Protein AF-A0A9P2W2N6-F1 (afdb_monomer_lite)

Sequence (220 aa):
MAGFINKLTGFFTISRQHNPHFEAASKSRRMGGFDPAKKHINKAIEECGDTIVARSRWLYDNESLYGSATEEWVSAAVSDGIKPYPRIEGFQEEKKKLLDLWWQWVDEADYDEDANFYGLQATIAREVFLTGECFVRLHYVDLYGRSGVPLQLQIYPTEMLDLAYNGPAEIEGNYIRMGIEFNASGKRVAYHFWEHHPYDDVPANMAFESQERVRVKGSA

Foldseek 3Di:
DPPPPVVPPPPDPPPPQDQPPDNCPGCDPVCVPPDDDPDDPLVVCLVCLVVQLVVLVVCCVPPPVSVVVLVVQLCVPANQHDDDDDPDPPCVPVSVVVVVLVVQCQCVQAPVSPHGVSVVSSVQSSLCSRRVGKDWAWAQADQPPGSNHRIHIYIDRPQQFAQNDWACDPPPQWTDHSQFIAHVVRDTFWGWGWPDRPPDDDPDDPPPPDTGTDIGTDDD

Organism: NCBI:txid1094560

Radius of gyration: 27.46 Å; chains: 1; bounding box: 69×57×92 Å

Structure (mmCIF, N/CA/C/O backbone):
data_AF-A0A9P2W2N6-F1
#
_entry.id   AF-A0A9P2W2N6-F1
#
loop_
_atom_site.group_PDB
_atom_site.id
_atom_site.type_symbol
_atom_site.label_atom_id
_atom_site.label_alt_id
_atom_site.label_comp_id
_atom_site.label_asym_id
_atom_site.label_entity_id
_atom_site.label_seq_id
_atom_site.pdbx_PDB_ins_code
_atom_site.Cartn_x
_atom_site.Cartn_y
_atom_site.Cartn_z
_atom_site.occupancy
_atom_site.B_iso_or_equiv
_atom_site.auth_seq_id
_atom_site.auth_comp_id
_atom_site.auth_asym_id
_atom_site.auth_atom_id
_atom_site.pdbx_PDB_model_num
ATOM 1 N N . MET A 1 1 ? 45.513 -33.143 -55.695 1.00 49.09 1 MET A N 1
ATOM 2 C CA . MET A 1 1 ? 44.580 -33.899 -54.823 1.00 49.09 1 MET A CA 1
ATOM 3 C C . MET A 1 1 ? 45.101 -33.976 -53.378 1.00 49.09 1 MET A C 1
ATOM 5 O O . MET A 1 1 ? 45.163 -35.049 -52.803 1.00 49.09 1 MET A O 1
ATOM 9 N N . ALA A 1 2 ? 45.481 -32.845 -52.767 1.00 49.91 2 ALA A N 1
ATOM 10 C CA . ALA A 1 2 ? 46.030 -32.811 -51.397 1.00 49.91 2 ALA A CA 1
ATOM 11 C C . ALA A 1 2 ? 45.582 -31.556 -50.614 1.00 49.91 2 ALA A C 1
ATOM 13 O O . ALA A 1 2 ? 46.305 -31.049 -49.769 1.00 49.91 2 ALA A O 1
ATOM 14 N N . GLY A 1 3 ? 44.400 -31.015 -50.936 1.00 48.25 3 GLY A N 1
ATOM 15 C CA . GLY A 1 3 ? 43.868 -29.789 -50.318 1.00 48.25 3 GLY A CA 1
ATOM 16 C C . GLY A 1 3 ? 42.516 -29.957 -49.621 1.00 48.25 3 GLY A C 1
ATOM 17 O O . GLY A 1 3 ? 42.018 -29.003 -49.035 1.00 48.25 3 GLY A O 1
ATOM 18 N N . PHE A 1 4 ? 41.909 -31.149 -49.678 1.00 50.00 4 PHE A N 1
ATOM 19 C CA . PHE A 1 4 ? 40.536 -31.367 -49.201 1.00 50.00 4 PHE A CA 1
ATOM 20 C C . PHE A 1 4 ? 40.449 -32.032 -47.815 1.00 50.00 4 PHE A C 1
ATOM 22 O O . PHE A 1 4 ? 39.392 -32.026 -47.198 1.00 50.00 4 PHE A O 1
ATOM 29 N N . ILE A 1 5 ? 41.561 -32.559 -47.286 1.00 50.88 5 ILE A N 1
ATOM 30 C CA . ILE A 1 5 ? 41.578 -33.300 -46.008 1.00 50.88 5 ILE A CA 1
ATOM 31 C C . ILE A 1 5 ? 41.795 -32.369 -44.794 1.00 50.88 5 ILE A C 1
ATOM 33 O O . ILE A 1 5 ? 41.357 -32.685 -43.692 1.00 50.88 5 ILE A O 1
ATOM 37 N N . ASN A 1 6 ? 42.341 -31.160 -44.982 1.00 42.88 6 ASN A N 1
ATOM 38 C CA . ASN A 1 6 ? 42.592 -30.215 -43.878 1.00 42.88 6 ASN A CA 1
ATOM 39 C C . ASN A 1 6 ? 41.362 -29.417 -43.399 1.00 42.88 6 ASN A C 1
ATOM 41 O O . ASN A 1 6 ? 41.482 -28.629 -42.467 1.00 42.88 6 ASN A O 1
ATOM 45 N N . LYS A 1 7 ? 40.178 -29.598 -44.005 1.00 48.19 7 LYS A N 1
ATOM 46 C CA . LYS A 1 7 ? 38.932 -28.937 -43.560 1.00 48.19 7 LYS A CA 1
ATOM 47 C C . LYS A 1 7 ? 38.070 -29.782 -42.612 1.00 48.19 7 LYS A C 1
ATOM 49 O O . LYS A 1 7 ? 37.095 -29.265 -42.080 1.00 48.19 7 LYS A O 1
ATOM 54 N N . LEU A 1 8 ? 38.430 -31.044 -42.361 1.00 48.53 8 LEU A N 1
ATOM 55 C CA . LEU A 1 8 ? 37.679 -31.953 -41.479 1.00 48.53 8 LEU A CA 1
ATOM 56 C C . LEU A 1 8 ? 38.317 -32.159 -40.094 1.00 48.53 8 LEU A C 1
ATOM 58 O O . LEU A 1 8 ? 37.697 -32.754 -39.220 1.00 48.53 8 LEU A O 1
ATOM 62 N N . THR A 1 9 ? 39.513 -31.624 -39.848 1.00 48.97 9 THR A N 1
ATOM 63 C CA . THR A 1 9 ? 40.245 -31.789 -38.577 1.00 48.97 9 THR A CA 1
ATOM 64 C C . THR A 1 9 ? 40.019 -30.656 -37.565 1.00 48.97 9 THR A C 1
ATOM 66 O O . THR A 1 9 ? 40.522 -30.728 -36.449 1.00 48.97 9 THR A O 1
ATOM 69 N N . GLY A 1 10 ? 39.224 -29.634 -37.908 1.00 46.19 10 GLY A N 1
ATOM 70 C CA . GLY A 1 10 ? 38.946 -28.475 -37.042 1.00 46.19 10 GLY A CA 1
ATOM 71 C C . GLY A 1 10 ? 37.726 -28.596 -36.116 1.00 46.19 10 GLY A C 1
ATOM 72 O O . GLY A 1 10 ? 37.459 -27.670 -35.357 1.00 46.19 10 GLY A O 1
ATOM 73 N N . PHE A 1 11 ? 36.972 -29.701 -36.161 1.00 53.25 11 PHE A N 1
ATOM 74 C CA . PHE A 1 11 ? 35.707 -29.833 -35.415 1.00 53.25 11 PHE A CA 1
ATOM 75 C C . PHE A 1 11 ? 35.858 -30.219 -33.932 1.00 53.25 11 PHE A C 1
ATOM 77 O O . PHE A 1 11 ? 34.876 -30.184 -33.196 1.00 53.25 11 PHE A O 1
ATOM 84 N N . PHE A 1 12 ? 37.072 -30.527 -33.464 1.00 52.69 12 PHE A N 1
ATOM 85 C CA . PHE A 1 12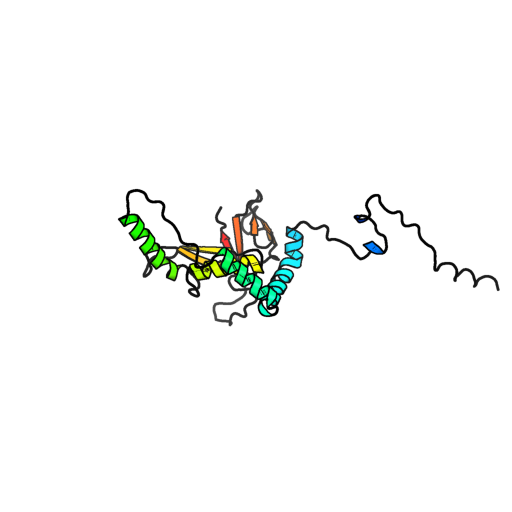 ? 37.337 -30.889 -32.064 1.00 52.69 12 PHE A CA 1
ATOM 86 C C . PHE A 1 12 ? 38.552 -30.165 -31.478 1.00 52.69 12 PHE A C 1
ATOM 88 O O . PHE A 1 12 ? 39.327 -30.736 -30.711 1.00 52.69 12 PHE A O 1
ATOM 95 N N . THR A 1 13 ? 38.726 -28.883 -31.798 1.00 50.44 13 THR A N 1
ATOM 96 C CA . THR A 1 13 ? 39.659 -28.049 -31.038 1.00 50.44 13 THR A CA 1
ATOM 97 C C . THR A 1 13 ? 39.068 -27.843 -29.642 1.00 50.44 13 THR A C 1
ATOM 99 O O . THR A 1 13 ? 38.218 -26.978 -29.436 1.00 50.44 13 THR A O 1
ATOM 102 N N . ILE A 1 14 ? 39.482 -28.663 -28.670 1.00 57.41 14 ILE A N 1
ATOM 103 C CA . ILE A 1 14 ? 39.232 -28.399 -27.249 1.00 57.41 14 ILE A CA 1
ATOM 104 C C . ILE A 1 14 ? 40.007 -27.123 -26.924 1.00 57.41 14 ILE A C 1
ATOM 106 O O . ILE A 1 14 ? 41.193 -27.162 -26.596 1.00 57.41 14 ILE A O 1
ATOM 110 N N . SER A 1 15 ? 39.360 -25.964 -27.058 1.00 58.66 15 SER A N 1
ATOM 111 C CA . SER A 1 15 ? 39.918 -24.734 -26.518 1.00 58.66 15 SER A CA 1
ATOM 112 C C . SER A 1 15 ? 40.017 -24.940 -25.011 1.00 58.66 15 SER A C 1
ATOM 114 O O . SER A 1 15 ? 38.993 -25.109 -24.343 1.00 58.66 15 SER A O 1
ATOM 116 N N . ARG A 1 16 ? 41.235 -24.950 -24.464 1.00 56.00 16 ARG A N 1
ATOM 117 C CA . ARG A 1 16 ? 41.442 -24.805 -23.021 1.00 56.00 16 ARG A CA 1
ATOM 118 C C . ARG A 1 16 ? 40.902 -23.427 -22.634 1.00 56.00 16 ARG A C 1
ATOM 120 O O . ARG A 1 16 ? 41.612 -22.432 -22.728 1.00 56.00 16 ARG A O 1
ATOM 127 N N . GLN A 1 17 ? 39.627 -23.355 -22.262 1.00 63.97 17 GLN A N 1
ATOM 128 C CA . GLN A 1 17 ? 39.084 -22.165 -21.625 1.00 63.97 17 GLN A CA 1
ATOM 129 C C . GLN A 1 17 ? 39.754 -22.066 -20.257 1.00 63.97 17 GLN A C 1
ATOM 131 O O . GLN A 1 17 ? 39.696 -22.997 -19.455 1.00 63.97 17 GLN A O 1
ATOM 136 N N . HIS A 1 18 ? 40.477 -20.972 -20.037 1.00 66.00 18 HIS A N 1
ATOM 137 C CA . HIS A 1 18 ? 41.104 -20.692 -18.757 1.00 66.00 18 HIS A CA 1
ATOM 138 C C . HIS A 1 18 ? 39.996 -20.550 -17.708 1.00 66.00 18 HIS A C 1
ATOM 140 O O . HIS A 1 18 ? 39.166 -19.644 -17.803 1.00 66.00 18 HIS A O 1
ATOM 146 N N . ASN A 1 19 ? 39.946 -21.478 -16.751 1.00 70.19 19 ASN A N 1
ATOM 147 C CA . ASN A 1 19 ? 38.995 -21.390 -15.653 1.00 70.19 19 ASN A CA 1
ATOM 148 C C . ASN A 1 19 ? 39.474 -20.302 -14.682 1.00 70.19 19 ASN A C 1
ATOM 150 O O . ASN A 1 19 ? 40.620 -20.369 -14.235 1.00 70.19 19 ASN A O 1
ATOM 154 N N . PRO A 1 20 ? 38.632 -19.308 -14.355 1.00 80.31 20 PRO A N 1
ATOM 155 C CA . PRO A 1 20 ? 38.958 -18.340 -13.318 1.00 80.31 20 PRO A CA 1
ATOM 156 C C . PRO A 1 20 ? 39.041 -19.026 -11.949 1.00 80.31 20 PRO A C 1
ATOM 158 O O . PRO A 1 20 ? 38.519 -20.123 -11.758 1.00 80.31 20 PRO A O 1
ATOM 161 N N . HIS A 1 21 ? 39.666 -18.354 -10.980 1.00 85.94 21 HIS A N 1
ATOM 162 C CA . HIS A 1 21 ? 39.836 -18.867 -9.614 1.00 85.94 21 HIS A CA 1
ATOM 163 C C . HIS A 1 21 ? 38.518 -19.237 -8.915 1.00 85.94 21 HIS A C 1
ATOM 165 O O . HIS A 1 21 ? 38.508 -20.125 -8.069 1.00 85.94 21 HIS A O 1
ATOM 171 N N . PHE A 1 22 ? 37.410 -18.593 -9.289 1.00 87.06 22 PHE A N 1
ATOM 172 C CA . PHE A 1 22 ? 36.071 -18.914 -8.804 1.00 87.06 22 PHE A CA 1
ATOM 173 C C . PHE A 1 22 ? 35.204 -19.429 -9.954 1.00 87.06 22 PHE A C 1
ATOM 175 O O . PHE A 1 22 ? 35.054 -18.743 -10.965 1.00 87.06 22 PHE A O 1
ATOM 182 N N . GLU A 1 23 ? 34.582 -20.601 -9.787 1.00 84.81 23 GLU A N 1
ATOM 183 C CA . GLU A 1 23 ? 33.728 -21.227 -10.811 1.00 84.81 23 GLU A CA 1
ATOM 184 C C . GLU A 1 23 ? 32.565 -20.319 -11.240 1.00 84.81 23 GLU A C 1
ATOM 186 O O . GLU A 1 23 ? 32.237 -20.261 -12.422 1.00 84.81 23 GLU A O 1
ATOM 191 N N . ALA A 1 24 ? 32.014 -19.534 -10.309 1.00 83.62 24 ALA A N 1
ATOM 192 C CA . ALA A 1 24 ? 30.938 -18.578 -10.576 1.00 83.62 24 ALA A CA 1
ATOM 193 C C . ALA A 1 24 ? 31.311 -17.495 -11.608 1.00 83.62 24 ALA A C 1
ATOM 195 O O . ALA A 1 24 ? 30.435 -16.942 -12.264 1.00 83.62 24 ALA A O 1
ATOM 196 N N . ALA A 1 25 ? 32.604 -17.196 -11.776 1.00 86.00 25 ALA A N 1
ATOM 197 C CA . ALA A 1 25 ? 33.092 -16.254 -12.783 1.00 86.00 25 ALA A CA 1
ATOM 198 C C . ALA A 1 25 ? 33.424 -16.930 -14.127 1.00 86.00 25 ALA A C 1
ATOM 200 O O . ALA A 1 25 ? 33.851 -16.257 -15.071 1.00 86.00 25 ALA A O 1
ATOM 201 N N . SER A 1 26 ? 33.294 -18.260 -14.217 1.00 84.56 26 SER A N 1
ATOM 202 C CA . SER A 1 26 ? 33.609 -19.016 -15.426 1.00 84.56 26 SER A CA 1
ATOM 203 C C . SER A 1 26 ? 32.701 -18.585 -16.569 1.00 84.56 26 SER A C 1
ATOM 205 O O . SER A 1 26 ? 31.497 -18.450 -16.406 1.00 84.56 26 SER A O 1
ATOM 207 N N . LYS A 1 27 ? 33.285 -18.419 -17.757 1.00 82.44 27 LYS A N 1
ATOM 208 C CA . LYS A 1 27 ? 32.553 -18.220 -19.018 1.00 82.44 27 LYS A CA 1
ATOM 209 C C . LYS A 1 27 ? 32.489 -19.507 -19.844 1.00 82.44 27 LYS A C 1
ATOM 211 O O . LYS A 1 27 ? 32.351 -19.470 -21.066 1.00 82.44 27 LYS A O 1
ATOM 216 N N . SER A 1 28 ? 32.682 -20.651 -19.187 1.00 83.94 28 SER A N 1
ATOM 217 C CA . SER A 1 28 ? 32.596 -21.951 -19.845 1.00 83.94 28 SER A CA 1
ATOM 218 C C . SER A 1 28 ? 31.173 -22.255 -20.300 1.00 83.94 28 SER A C 1
ATOM 220 O O . SER A 1 28 ? 30.220 -21.625 -19.849 1.00 83.94 28 SER A O 1
ATOM 222 N N . ARG A 1 29 ? 31.007 -23.264 -21.166 1.00 84.00 29 ARG A N 1
ATOM 223 C CA . ARG A 1 29 ? 29.690 -23.684 -21.684 1.00 84.00 29 ARG A CA 1
ATOM 224 C C . ARG A 1 29 ? 28.634 -23.854 -20.583 1.00 84.00 29 ARG A C 1
ATOM 226 O O . ARG A 1 29 ? 27.489 -23.483 -20.801 1.00 84.00 29 ARG A O 1
ATOM 233 N N . ARG A 1 30 ? 29.026 -24.371 -19.410 1.00 83.69 30 ARG A N 1
ATOM 234 C CA . ARG A 1 30 ? 28.143 -24.548 -18.242 1.00 83.69 30 ARG A CA 1
ATOM 235 C C . ARG A 1 30 ? 27.514 -23.228 -17.785 1.00 83.69 30 ARG A C 1
ATOM 237 O O . ARG A 1 30 ? 26.342 -23.211 -17.443 1.00 83.69 30 ARG A O 1
ATOM 244 N N . MET A 1 31 ? 28.290 -22.149 -17.811 1.00 85.44 31 MET A N 1
ATOM 245 C CA . MET A 1 31 ? 27.880 -20.814 -17.371 1.00 85.44 31 MET A CA 1
ATOM 246 C C . MET A 1 31 ? 27.449 -19.908 -18.533 1.00 85.44 31 MET A C 1
ATOM 248 O O . MET A 1 31 ? 27.052 -18.775 -18.307 1.00 85.44 31 MET A O 1
ATOM 252 N N . GLY A 1 32 ? 27.497 -20.385 -19.782 1.00 83.00 32 GLY A N 1
ATOM 253 C CA . GLY A 1 32 ? 27.226 -19.563 -20.967 1.00 83.00 32 GLY A CA 1
ATOM 254 C C . GLY A 1 32 ? 25.786 -19.048 -21.073 1.00 83.00 32 GLY A C 1
ATOM 255 O O . GLY A 1 32 ? 25.569 -18.011 -21.685 1.00 83.00 32 GLY A O 1
ATOM 256 N N . GLY A 1 33 ? 24.819 -19.754 -20.475 1.00 86.19 33 GLY A N 1
ATOM 257 C CA . GLY A 1 33 ? 23.422 -19.307 -20.372 1.00 86.19 33 GLY A CA 1
ATOM 258 C C . GLY A 1 33 ? 23.085 -18.609 -19.052 1.00 86.19 33 GLY A C 1
ATOM 259 O O . GLY A 1 33 ? 21.952 -18.181 -18.865 1.00 86.19 33 GLY A O 1
ATOM 260 N N . PHE A 1 34 ? 24.043 -18.517 -18.128 1.00 86.44 34 PHE A N 1
ATOM 261 C CA . PHE A 1 34 ? 23.854 -17.894 -16.826 1.00 86.44 34 PHE A CA 1
ATOM 262 C C . PHE A 1 34 ? 24.470 -16.494 -16.848 1.00 86.44 34 PHE A C 1
ATOM 264 O O . PHE A 1 34 ? 25.642 -16.310 -16.522 1.00 86.44 34 PHE A O 1
ATOM 271 N N . ASP A 1 35 ? 23.670 -15.511 -17.258 1.00 84.69 35 ASP A N 1
ATOM 272 C CA . ASP A 1 35 ? 24.035 -14.093 -17.224 1.00 84.69 35 ASP A CA 1
ATOM 273 C C . ASP A 1 35 ? 23.192 -13.372 -16.160 1.00 84.69 35 ASP A C 1
ATOM 275 O O . ASP A 1 35 ? 22.116 -12.848 -16.460 1.00 84.69 35 ASP A O 1
ATOM 279 N N . PRO A 1 36 ? 23.606 -13.416 -14.879 1.00 86.06 36 PRO A N 1
ATOM 280 C CA . PRO A 1 36 ? 22.853 -12.781 -13.811 1.00 86.06 36 PRO A CA 1
ATOM 281 C C . PRO A 1 36 ? 22.869 -11.261 -13.997 1.00 86.06 36 PRO A C 1
ATOM 283 O O . PRO A 1 36 ? 23.922 -10.650 -14.208 1.00 86.06 36 PRO A O 1
ATOM 286 N N . ALA A 1 37 ? 21.698 -10.634 -13.876 1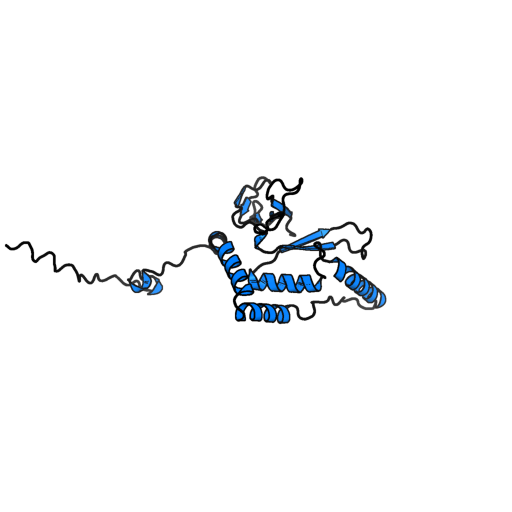.00 87.25 37 ALA A N 1
ATOM 287 C CA . ALA A 1 37 ? 21.561 -9.194 -14.036 1.00 87.25 37 ALA A CA 1
ATOM 288 C C . ALA A 1 37 ? 22.429 -8.433 -13.019 1.00 87.25 37 ALA A C 1
ATOM 290 O O . ALA A 1 37 ? 22.350 -8.648 -11.811 1.00 87.25 37 ALA A O 1
ATOM 291 N N . LYS A 1 38 ? 23.233 -7.484 -13.507 1.00 87.19 38 LYS A N 1
ATOM 292 C CA . LYS A 1 38 ? 24.065 -6.594 -12.679 1.00 87.19 38 LYS A CA 1
ATOM 293 C C . LYS A 1 38 ? 23.351 -5.267 -12.431 1.00 87.19 38 LYS A C 1
ATOM 295 O O . LYS A 1 38 ? 23.845 -4.211 -12.823 1.00 87.19 38 LYS A O 1
ATOM 300 N N . LYS A 1 39 ? 22.152 -5.325 -11.854 1.00 89.69 39 LYS A N 1
ATOM 301 C CA . LYS A 1 39 ? 21.287 -4.155 -11.644 1.00 89.69 39 LYS A CA 1
ATOM 302 C C . LYS A 1 39 ? 21.035 -3.943 -10.157 1.00 89.69 39 LYS A C 1
ATOM 304 O O . LYS A 1 39 ? 20.901 -4.898 -9.401 1.00 89.69 39 LYS A O 1
ATOM 309 N N . HIS A 1 40 ? 20.991 -2.679 -9.739 1.00 92.81 40 HIS A N 1
ATOM 310 C CA . HIS A 1 40 ? 20.516 -2.326 -8.401 1.00 92.81 40 HIS A CA 1
ATOM 311 C C . HIS A 1 40 ? 19.032 -2.692 -8.273 1.00 92.81 40 HIS A C 1
ATOM 313 O O . HIS A 1 40 ? 18.312 -2.620 -9.269 1.00 92.81 40 HIS A O 1
ATOM 319 N N . ILE A 1 41 ? 18.562 -3.007 -7.062 1.00 91.19 41 ILE A N 1
ATOM 320 C CA . ILE A 1 41 ? 17.183 -3.460 -6.819 1.00 91.19 41 ILE A CA 1
ATOM 321 C C . ILE A 1 41 ? 16.136 -2.519 -7.430 1.00 91.19 41 ILE A C 1
ATOM 323 O O . ILE A 1 41 ? 15.285 -2.976 -8.176 1.00 91.19 41 ILE A O 1
ATOM 327 N N . ASN A 1 42 ? 16.280 -1.202 -7.255 1.00 91.38 42 ASN A N 1
ATOM 328 C CA . ASN A 1 42 ? 15.373 -0.224 -7.872 1.00 91.38 42 ASN A CA 1
ATOM 329 C C . ASN A 1 42 ? 15.301 -0.346 -9.401 1.00 91.38 42 ASN A C 1
ATOM 331 O O . ASN A 1 42 ? 14.236 -0.163 -9.962 1.00 91.38 42 ASN A O 1
ATOM 335 N N . LYS A 1 43 ? 16.416 -0.645 -10.086 1.00 92.62 43 LYS A N 1
ATOM 336 C CA . LYS A 1 43 ? 16.390 -0.811 -11.546 1.00 92.62 43 LYS A CA 1
ATOM 337 C C . LYS A 1 43 ? 15.785 -2.154 -11.954 1.00 92.62 43 LYS A C 1
ATOM 339 O O . LYS A 1 43 ? 15.181 -2.240 -13.010 1.00 92.62 43 LYS A O 1
ATOM 344 N N . ALA A 1 44 ? 15.948 -3.189 -11.128 1.00 92.50 44 ALA A N 1
ATOM 345 C CA . ALA A 1 44 ? 15.258 -4.455 -11.342 1.00 92.50 44 ALA A CA 1
ATOM 346 C C . ALA A 1 44 ? 13.737 -4.278 -11.190 1.00 92.50 44 ALA A C 1
ATOM 348 O O . ALA A 1 44 ? 13.004 -4.671 -12.085 1.00 92.50 44 ALA A O 1
ATOM 349 N N . ILE A 1 45 ? 13.280 -3.610 -10.124 1.00 92.75 45 ILE A N 1
ATOM 350 C CA . ILE A 1 45 ? 11.857 -3.311 -9.892 1.00 92.75 45 ILE A CA 1
ATOM 351 C C . ILE A 1 45 ? 11.278 -2.472 -11.037 1.00 92.75 45 ILE A C 1
ATOM 353 O O . ILE A 1 45 ? 10.243 -2.833 -11.574 1.00 92.75 45 ILE A O 1
ATOM 357 N N . GLU A 1 46 ? 11.971 -1.419 -11.475 1.00 92.62 46 GLU A N 1
ATOM 358 C CA . GLU A 1 46 ? 11.540 -0.596 -12.617 1.00 92.62 46 GLU A CA 1
ATOM 359 C C . GLU A 1 46 ? 11.342 -1.415 -13.909 1.00 92.62 46 GLU A C 1
ATOM 361 O O . GLU A 1 46 ? 10.497 -1.087 -14.729 1.00 92.62 46 GLU A O 1
ATOM 366 N N . GLU A 1 47 ? 12.130 -2.473 -14.121 1.00 92.00 47 GLU A N 1
ATOM 367 C CA . GLU A 1 47 ? 12.088 -3.259 -15.360 1.00 92.00 47 GLU A CA 1
ATOM 368 C C . GLU A 1 47 ? 11.127 -4.446 -15.322 1.00 92.00 47 GLU A C 1
ATOM 370 O O . GLU A 1 47 ? 10.618 -4.843 -16.369 1.00 92.00 47 GLU A O 1
ATOM 375 N N . CYS A 1 48 ? 10.938 -5.074 -14.160 1.00 93.25 48 CYS A N 1
ATOM 376 C CA . CYS A 1 48 ? 10.141 -6.295 -14.053 1.00 93.25 48 CYS A CA 1
ATOM 377 C C . CYS A 1 48 ? 9.070 -6.275 -12.959 1.00 93.25 48 CYS A C 1
ATOM 379 O O . CYS A 1 48 ? 8.348 -7.266 -12.844 1.00 93.25 48 CYS A O 1
ATOM 381 N N . GLY A 1 49 ? 8.931 -5.182 -12.205 1.00 92.94 49 GLY A N 1
ATOM 382 C CA . GLY A 1 49 ? 7.965 -5.024 -11.114 1.00 92.94 49 GLY A CA 1
ATOM 383 C C . GLY A 1 49 ? 6.540 -5.331 -11.557 1.00 92.94 49 GLY A C 1
ATOM 384 O O . GLY A 1 49 ? 5.954 -6.286 -11.054 1.00 92.94 49 GLY A O 1
ATOM 385 N N . ASP A 1 50 ? 6.047 -4.642 -12.589 1.00 93.00 50 ASP A N 1
ATOM 386 C CA . ASP A 1 50 ? 4.693 -4.850 -13.129 1.00 93.00 50 ASP A CA 1
ATOM 387 C C . ASP A 1 50 ? 4.443 -6.308 -13.532 1.00 93.00 50 ASP A C 1
ATOM 389 O O . ASP A 1 50 ? 3.392 -6.885 -13.261 1.00 93.00 50 ASP A O 1
ATOM 393 N N . THR A 1 51 ? 5.442 -6.955 -14.143 1.00 95.56 51 THR A N 1
ATOM 394 C CA . THR A 1 51 ? 5.331 -8.363 -14.552 1.00 95.56 51 THR A CA 1
ATOM 395 C C . THR A 1 51 ? 5.304 -9.309 -13.351 1.00 95.56 51 THR A C 1
ATOM 397 O O . THR A 1 51 ? 4.606 -10.323 -13.390 1.00 95.56 51 THR A O 1
ATOM 400 N N . ILE A 1 52 ? 6.078 -9.025 -12.300 1.00 95.12 52 ILE A N 1
ATOM 401 C CA . ILE A 1 52 ? 6.078 -9.818 -11.064 1.00 95.12 52 ILE A CA 1
ATOM 402 C C . ILE A 1 52 ? 4.719 -9.693 -10.375 1.00 95.12 52 ILE A C 1
ATOM 404 O O . ILE A 1 52 ? 4.125 -10.715 -10.036 1.00 95.12 52 ILE A O 1
ATOM 408 N N . VAL A 1 53 ? 4.211 -8.467 -10.239 1.00 95.56 53 VAL A N 1
ATOM 409 C CA . VAL A 1 53 ? 2.913 -8.169 -9.626 1.00 95.56 53 VAL A CA 1
ATOM 410 C C . VAL A 1 53 ? 1.783 -8.857 -10.392 1.00 95.56 53 VAL A C 1
ATOM 412 O O . VAL A 1 53 ? 1.049 -9.650 -9.807 1.00 95.56 53 VAL A O 1
ATOM 415 N N . ALA A 1 54 ? 1.711 -8.687 -11.715 1.00 95.62 54 ALA A N 1
ATOM 416 C CA . ALA A 1 54 ? 0.685 -9.324 -12.542 1.00 95.62 54 ALA A CA 1
ATOM 417 C C . ALA A 1 54 ? 0.699 -10.861 -12.432 1.00 95.62 54 ALA A C 1
ATOM 419 O O . ALA A 1 54 ? -0.348 -11.503 -12.356 1.00 95.62 54 ALA A O 1
ATOM 420 N N . ARG A 1 55 ? 1.890 -11.474 -12.385 1.00 97.31 55 ARG A N 1
ATOM 421 C CA . ARG A 1 55 ? 2.023 -12.927 -12.188 1.00 97.31 55 ARG A CA 1
ATOM 422 C C . ARG A 1 55 ? 1.596 -13.364 -10.793 1.00 97.31 55 ARG A C 1
ATOM 424 O O . ARG A 1 55 ? 1.009 -14.432 -10.669 1.00 97.31 55 ARG A O 1
ATOM 431 N N . SER A 1 56 ? 1.885 -12.563 -9.772 1.00 97.12 56 SER A N 1
ATOM 432 C CA . SER A 1 56 ? 1.463 -12.827 -8.396 1.00 97.12 56 SER A CA 1
ATOM 433 C C . SER A 1 56 ? -0.063 -12.832 -8.266 1.00 97.12 56 SER A C 1
ATOM 435 O O . SER A 1 56 ? -0.637 -13.802 -7.772 1.00 97.12 56 SER A O 1
ATOM 437 N N . ARG A 1 57 ? -0.735 -11.816 -8.828 1.00 95.50 57 ARG A N 1
ATOM 438 C CA . ARG A 1 57 ? -2.205 -11.748 -8.908 1.00 95.50 57 ARG A CA 1
ATOM 439 C C . ARG A 1 57 ? -2.788 -12.959 -9.628 1.00 95.50 57 ARG A C 1
ATOM 441 O O . ARG A 1 57 ? -3.667 -13.632 -9.105 1.00 95.50 57 ARG A O 1
ATOM 448 N N . TRP A 1 58 ? -2.226 -13.298 -10.790 1.00 97.31 58 TRP A N 1
ATOM 449 C CA . TRP A 1 58 ? -2.671 -14.467 -11.544 1.00 97.31 58 TRP A CA 1
ATOM 450 C C . TRP A 1 58 ? -2.526 -15.765 -10.739 1.00 97.31 58 TRP A C 1
ATOM 452 O O . TRP A 1 58 ? -3.427 -16.600 -10.761 1.00 97.31 58 TRP A O 1
ATOM 462 N N . LEU A 1 59 ? -1.421 -15.945 -10.008 1.00 97.88 59 LEU A N 1
ATOM 463 C CA . LEU A 1 59 ? -1.230 -17.116 -9.148 1.00 97.88 59 LEU A CA 1
ATOM 464 C C . LEU A 1 59 ? -2.254 -17.165 -8.013 1.00 97.88 59 LEU A C 1
ATOM 466 O O . LEU A 1 59 ? -2.733 -18.246 -7.697 1.00 97.88 59 LEU A O 1
ATOM 470 N N . TYR A 1 60 ? -2.622 -16.027 -7.431 1.00 96.88 60 TYR A N 1
ATOM 471 C CA . TYR A 1 60 ? -3.666 -15.968 -6.407 1.00 96.88 60 TYR A CA 1
ATOM 472 C C . TYR A 1 60 ? -5.021 -16.459 -6.915 1.00 96.88 60 TYR A C 1
ATOM 474 O O . TYR A 1 60 ? -5.653 -17.277 -6.248 1.00 96.88 60 TYR A O 1
ATOM 482 N N . ASP A 1 61 ? -5.413 -16.056 -8.122 1.00 95.25 61 ASP A N 1
ATOM 483 C CA . ASP A 1 61 ? -6.706 -16.448 -8.689 1.00 95.25 61 ASP A CA 1
ATOM 484 C C . ASP A 1 61 ? -6.728 -17.892 -9.219 1.00 95.25 61 ASP A C 1
ATOM 486 O O . ASP A 1 61 ? -7.783 -18.528 -9.254 1.00 95.25 61 ASP A O 1
ATOM 490 N N . ASN A 1 62 ? -5.579 -18.417 -9.665 1.00 97.81 62 ASN A N 1
ATOM 491 C CA . ASN A 1 62 ? -5.520 -19.670 -10.427 1.00 97.81 62 ASN A CA 1
ATOM 492 C C . ASN A 1 62 ? -4.849 -20.836 -9.685 1.00 97.81 62 ASN A C 1
ATOM 494 O O . ASN A 1 62 ? -5.119 -21.990 -10.017 1.00 97.81 62 ASN A O 1
ATOM 498 N N . GLU A 1 63 ? -3.987 -20.574 -8.700 1.00 97.81 63 GLU A N 1
ATOM 499 C CA . GLU A 1 63 ? -3.238 -21.601 -7.971 1.00 97.81 63 GLU A CA 1
ATOM 500 C C . GLU A 1 63 ? -3.711 -21.695 -6.514 1.00 97.81 63 GLU A C 1
ATOM 502 O O . GLU A 1 63 ? -3.422 -20.842 -5.672 1.00 97.81 63 GLU A O 1
ATOM 507 N N . SER A 1 64 ? -4.393 -22.795 -6.179 1.00 97.19 64 SER A N 1
ATOM 508 C CA . SER A 1 64 ? -5.029 -22.968 -4.866 1.00 97.19 64 SER A CA 1
ATOM 509 C C . SER A 1 64 ? -4.048 -22.935 -3.695 1.00 97.19 64 SER A C 1
ATOM 511 O O . SER A 1 64 ? -4.410 -22.492 -2.605 1.00 97.19 64 SER A O 1
ATOM 513 N N . LEU A 1 65 ? -2.813 -23.413 -3.899 1.00 97.75 65 LEU A N 1
ATOM 514 C CA . LEU A 1 65 ? -1.783 -23.386 -2.859 1.00 97.75 65 LEU A CA 1
ATOM 515 C C . LEU A 1 65 ? -1.337 -21.958 -2.549 1.00 97.75 65 LEU A C 1
ATOM 517 O O . LEU A 1 65 ? -1.115 -21.631 -1.386 1.00 97.75 65 LEU A O 1
ATOM 521 N N . TYR A 1 66 ? -1.232 -21.112 -3.574 1.00 97.12 66 TYR A N 1
ATOM 522 C CA . TYR A 1 66 ? -0.839 -19.721 -3.402 1.00 97.12 66 TYR A CA 1
ATOM 523 C C . TYR A 1 66 ? -1.954 -18.929 -2.713 1.00 97.12 66 TYR A C 1
ATOM 525 O O . TYR A 1 66 ? -1.697 -18.306 -1.686 1.00 97.12 66 TYR A O 1
ATOM 533 N N . GLY A 1 67 ? -3.201 -19.068 -3.183 1.00 96.50 67 GLY A N 1
ATOM 534 C CA . GLY A 1 67 ? -4.366 -18.466 -2.528 1.00 96.50 67 GLY A CA 1
ATOM 535 C C . GLY A 1 67 ? -4.505 -18.886 -1.059 1.00 96.50 67 GLY A C 1
ATOM 536 O O . GLY A 1 67 ? -4.644 -18.038 -0.180 1.00 96.50 67 GLY A O 1
ATOM 537 N N . SER A 1 68 ? -4.365 -20.184 -0.763 1.00 97.38 68 SER A N 1
ATOM 538 C CA . SER A 1 68 ? -4.448 -20.699 0.614 1.00 97.38 68 SER A CA 1
ATOM 539 C C . SER A 1 68 ? -3.327 -20.165 1.512 1.00 97.38 68 SER A C 1
ATOM 541 O O . SER A 1 68 ? -3.584 -19.813 2.660 1.00 97.38 68 SER A O 1
ATOM 543 N N . ALA A 1 69 ? -2.097 -20.062 0.995 1.00 97.62 69 ALA A N 1
ATOM 544 C CA . ALA A 1 69 ? -0.976 -19.479 1.732 1.00 97.62 69 ALA A CA 1
ATOM 545 C C . ALA A 1 69 ? -1.196 -17.986 2.028 1.00 97.62 69 ALA A C 1
ATOM 547 O O . ALA A 1 69 ? -0.852 -17.515 3.111 1.00 97.62 69 ALA A O 1
ATOM 548 N N . THR A 1 70 ? -1.797 -17.244 1.092 1.00 96.94 70 THR A N 1
ATOM 549 C CA . THR A 1 70 ? -2.174 -15.843 1.312 1.00 96.94 70 THR A CA 1
ATOM 550 C C . THR A 1 70 ? -3.231 -15.712 2.409 1.00 96.94 70 THR A C 1
ATOM 552 O O . THR A 1 70 ? -3.068 -14.880 3.299 1.00 96.94 70 THR A O 1
ATOM 555 N N . GLU A 1 71 ? -4.281 -16.541 2.407 1.00 95.62 71 GLU A N 1
ATOM 556 C CA . GLU A 1 71 ? -5.297 -16.510 3.473 1.00 95.62 71 GLU A CA 1
ATOM 557 C C . GLU A 1 71 ? -4.724 -16.888 4.843 1.00 95.62 71 GLU A C 1
ATOM 559 O O . GLU A 1 71 ? -5.041 -16.248 5.847 1.00 95.62 71 GLU A O 1
ATOM 564 N N . GLU A 1 72 ? -3.850 -17.898 4.897 1.00 97.38 72 GLU A N 1
ATOM 565 C CA . GL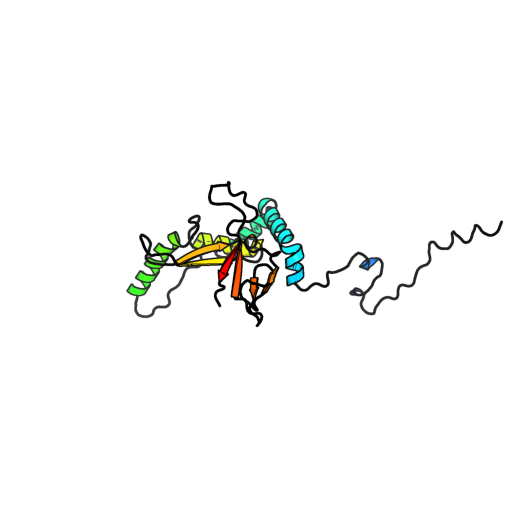U A 1 72 ? -3.164 -18.284 6.133 1.00 97.38 72 GLU A CA 1
ATOM 566 C C . GLU A 1 72 ? -2.318 -17.126 6.672 1.00 97.38 72 GLU A C 1
ATOM 568 O O . GLU A 1 72 ? -2.376 -16.815 7.863 1.00 97.38 72 GLU A O 1
ATOM 573 N N . TRP A 1 73 ? -1.588 -16.436 5.791 1.00 97.00 73 TRP A N 1
ATOM 574 C CA . TRP A 1 73 ? -0.837 -15.240 6.153 1.00 97.00 73 TRP A CA 1
ATOM 575 C C . TRP A 1 73 ? -1.737 -14.135 6.713 1.00 97.00 73 TRP A C 1
ATOM 577 O O . TRP A 1 73 ? -1.443 -13.600 7.781 1.00 97.00 73 TRP A O 1
ATOM 587 N N . VAL A 1 74 ? -2.842 -13.806 6.037 1.00 97.25 74 VAL A N 1
ATOM 588 C CA . VAL A 1 74 ? -3.783 -12.769 6.493 1.00 97.25 74 VAL A CA 1
ATOM 589 C C . VAL A 1 74 ? -4.367 -13.138 7.858 1.00 97.25 74 VAL A C 1
ATOM 591 O O . VAL A 1 74 ? -4.377 -12.309 8.773 1.00 97.25 74 VAL A O 1
ATOM 594 N N . SER A 1 75 ? -4.776 -14.398 8.035 1.00 96.75 75 SER A N 1
ATOM 595 C CA . SER A 1 75 ? -5.282 -14.902 9.312 1.00 96.75 75 SER A CA 1
ATOM 596 C C . SER A 1 75 ? -4.231 -14.830 10.420 1.00 96.75 75 SER A C 1
ATOM 598 O O . SER A 1 75 ? -4.578 -14.513 11.555 1.00 96.75 75 SER A O 1
ATOM 600 N N . ALA A 1 76 ? -2.963 -15.118 10.124 1.00 96.44 76 ALA A N 1
ATOM 601 C CA . ALA A 1 76 ? -1.881 -15.055 11.103 1.00 96.44 76 ALA A CA 1
ATOM 602 C C . ALA A 1 76 ? -1.476 -13.610 11.445 1.00 96.44 76 ALA A C 1
ATOM 604 O O . ALA A 1 76 ? -1.136 -13.323 12.592 1.00 96.44 76 ALA A O 1
ATOM 605 N N . ALA A 1 77 ? -1.506 -12.704 10.464 1.00 95.62 77 ALA A N 1
ATOM 606 C CA . ALA A 1 77 ? -1.086 -11.315 10.622 1.00 95.62 77 ALA A CA 1
ATOM 607 C C . ALA A 1 77 ? -2.146 -10.443 11.313 1.00 95.62 77 ALA A C 1
ATOM 609 O O . ALA A 1 77 ? -1.801 -9.611 12.152 1.00 95.62 77 ALA A O 1
ATOM 610 N N . VAL A 1 78 ? -3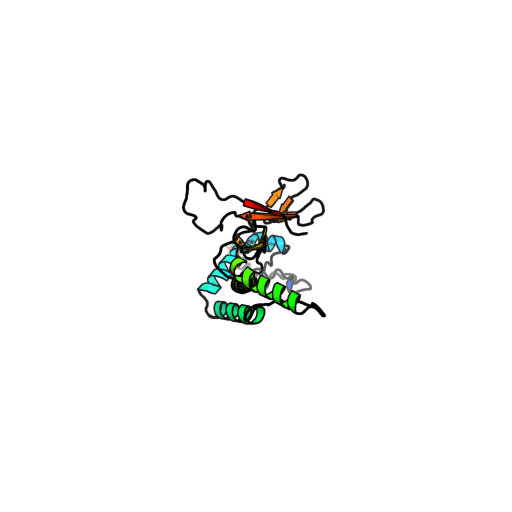.424 -10.618 10.957 1.00 95.00 78 VAL A N 1
ATOM 611 C CA . VAL A 1 78 ? -4.527 -9.742 11.397 1.00 95.00 78 VAL A CA 1
ATOM 612 C C . VAL A 1 78 ? -5.529 -10.467 12.294 1.00 95.00 78 VAL A C 1
ATOM 614 O O . VAL A 1 78 ? -6.066 -9.852 13.216 1.00 95.00 78 VAL A O 1
ATOM 617 N N . SER A 1 79 ? -5.758 -11.767 12.080 1.00 93.00 79 SER A N 1
ATOM 618 C CA . SER A 1 79 ? -6.754 -12.562 12.815 1.00 93.00 79 SER A CA 1
ATOM 619 C C . SER A 1 79 ? -8.150 -11.911 12.776 1.00 93.00 79 SER A C 1
ATOM 621 O O . SER A 1 79 ? -8.705 -11.709 11.700 1.00 93.00 79 SER A O 1
ATOM 623 N N . ASP A 1 80 ? -8.725 -11.559 13.927 1.00 88.50 80 ASP A N 1
ATOM 624 C CA . ASP A 1 80 ? -10.036 -10.925 14.097 1.00 88.50 80 ASP A CA 1
ATOM 625 C C . ASP A 1 80 ? -9.956 -9.388 14.128 1.00 88.50 80 ASP A C 1
ATOM 627 O O . ASP A 1 80 ? -10.923 -8.713 14.499 1.00 88.50 80 ASP A O 1
ATOM 631 N N . GLY A 1 81 ? -8.790 -8.841 13.778 1.00 92.25 81 GLY A N 1
ATOM 632 C CA . GLY A 1 81 ? -8.513 -7.418 13.735 1.00 92.25 81 GLY A CA 1
ATOM 633 C C . GLY A 1 81 ? -7.628 -6.935 14.881 1.00 92.25 81 GLY A C 1
ATOM 634 O O . GLY A 1 81 ? -7.833 -7.240 16.059 1.00 92.25 81 GLY A O 1
ATOM 635 N N . ILE A 1 82 ? -6.666 -6.084 14.537 1.00 93.25 82 ILE A N 1
ATOM 636 C CA . ILE A 1 82 ? -5.804 -5.386 15.486 1.00 93.25 82 ILE A CA 1
ATOM 637 C C . ILE A 1 82 ? -6.610 -4.245 16.111 1.00 93.25 82 ILE A C 1
ATOM 639 O O . ILE A 1 82 ? -6.965 -3.268 15.445 1.00 93.25 82 ILE A O 1
ATOM 643 N N . LYS A 1 83 ? -6.900 -4.382 17.407 1.00 90.94 83 LYS A N 1
ATOM 644 C CA . LYS A 1 83 ? -7.736 -3.461 18.188 1.00 90.94 83 LYS A CA 1
ATOM 645 C C . LYS A 1 83 ? -6.874 -2.582 19.096 1.00 90.94 83 LYS A C 1
ATOM 647 O O . LYS A 1 83 ? -5.909 -3.077 19.688 1.00 90.94 83 LYS A O 1
ATOM 652 N N . PRO A 1 84 ? -7.207 -1.294 19.267 1.00 90.44 84 PRO A N 1
ATOM 653 C CA . PRO A 1 84 ? -6.474 -0.433 20.174 1.00 90.44 84 PRO A CA 1
ATOM 654 C C . PRO A 1 84 ? -6.743 -0.840 21.622 1.00 90.44 84 PRO A C 1
ATOM 656 O O . PRO A 1 84 ? -7.867 -1.154 22.013 1.00 90.44 84 PRO A O 1
ATOM 659 N N . TYR A 1 85 ? -5.705 -0.754 22.448 1.00 88.81 85 TYR A N 1
ATOM 660 C CA . TYR A 1 85 ? -5.831 -0.847 23.897 1.00 88.81 85 TYR A CA 1
ATOM 661 C C . TYR A 1 85 ? -5.390 0.479 24.530 1.00 88.81 85 TYR A C 1
ATOM 663 O O . TYR A 1 85 ? -4.189 0.683 24.748 1.00 88.81 85 TYR A O 1
ATOM 671 N N . PRO A 1 86 ? -6.328 1.405 24.816 1.00 88.31 86 PRO A N 1
ATOM 672 C CA . PRO A 1 86 ? -5.988 2.694 25.403 1.00 88.31 86 PRO A CA 1
ATOM 673 C C . PRO A 1 86 ? -5.320 2.536 26.770 1.00 88.31 86 PRO A C 1
ATOM 675 O O . PRO A 1 86 ? -5.877 1.924 27.689 1.00 88.31 86 PRO A O 1
ATOM 678 N N . ARG A 1 87 ? -4.128 3.120 26.913 1.00 88.44 87 ARG A N 1
ATOM 679 C CA . ARG A 1 87 ? -3.367 3.163 28.168 1.00 88.44 87 ARG A CA 1
ATOM 680 C C . ARG A 1 87 ? -3.702 4.445 28.930 1.00 88.44 87 ARG A C 1
ATOM 682 O O . ARG A 1 87 ? -2.948 5.409 28.879 1.00 88.44 87 ARG A O 1
ATOM 689 N N . ILE A 1 88 ? -4.855 4.455 29.595 1.00 86.94 88 ILE A N 1
ATOM 690 C CA . ILE A 1 88 ? -5.310 5.572 30.432 1.00 86.94 88 ILE A CA 1
ATOM 691 C C . ILE A 1 88 ? -5.469 5.058 31.869 1.00 86.94 88 ILE A C 1
ATOM 693 O O . ILE A 1 88 ? -6.246 4.134 32.116 1.00 86.94 88 ILE A O 1
ATOM 697 N N . GLU A 1 89 ? -4.713 5.624 32.810 1.00 86.19 89 GLU A N 1
ATOM 698 C CA . GLU A 1 89 ? -4.765 5.261 34.233 1.00 86.19 89 GLU A CA 1
ATOM 699 C C . GLU A 1 89 ? -5.774 6.137 34.984 1.00 86.19 89 GLU A C 1
ATOM 701 O O . GLU A 1 89 ? -5.864 7.331 34.730 1.00 86.19 89 GLU A O 1
ATOM 706 N N . GLY A 1 90 ? -6.545 5.560 35.912 1.00 80.88 90 GLY A N 1
ATOM 707 C CA . GLY A 1 90 ? -7.455 6.311 36.796 1.00 80.88 90 GLY A CA 1
ATOM 708 C C . GLY A 1 90 ? -8.750 6.851 36.164 1.00 80.88 90 GLY A C 1
ATOM 709 O O . GLY A 1 90 ? -9.652 7.235 36.901 1.00 80.88 90 GLY A O 1
ATOM 710 N N . PHE A 1 91 ? -8.886 6.813 34.835 1.00 81.88 91 PHE A N 1
ATOM 711 C CA . PHE A 1 91 ? -9.982 7.436 34.075 1.00 81.88 91 PHE A CA 1
ATOM 712 C C . PHE A 1 91 ? -10.750 6.401 33.229 1.00 81.88 91 PHE A C 1
ATOM 714 O O . PHE A 1 91 ? -10.505 6.223 32.032 1.00 81.88 91 PHE A O 1
ATOM 721 N N . GLN A 1 92 ? -11.649 5.643 33.872 1.00 85.94 92 GLN A N 1
ATOM 722 C CA . GLN A 1 92 ? -12.403 4.565 33.207 1.00 85.94 92 GLN A CA 1
ATOM 723 C C . GLN A 1 92 ? -13.480 5.088 32.245 1.00 85.94 92 GLN A C 1
ATOM 725 O O . GLN A 1 92 ? -13.716 4.476 31.203 1.00 85.94 92 GLN A O 1
ATOM 730 N N . GLU A 1 93 ? -14.103 6.225 32.556 1.00 89.88 93 GLU A N 1
ATOM 731 C CA . GLU A 1 93 ? -15.151 6.820 31.716 1.00 89.88 93 GLU A CA 1
ATOM 732 C C . GLU A 1 93 ? -14.578 7.371 30.406 1.00 89.88 93 GLU A C 1
ATOM 734 O O . GLU A 1 93 ? -15.146 7.181 29.335 1.00 89.88 93 GLU A O 1
ATOM 739 N N . GLU A 1 94 ? -13.413 8.007 30.461 1.00 89.12 94 GLU A N 1
ATOM 740 C CA . GLU A 1 94 ? -12.682 8.509 29.301 1.00 89.12 94 GLU A CA 1
ATOM 741 C C . GLU A 1 94 ? -12.222 7.361 28.404 1.00 89.12 94 GLU A C 1
ATOM 743 O O . GLU A 1 94 ? -12.365 7.432 27.183 1.00 89.12 94 GLU A O 1
ATOM 748 N N . LYS A 1 95 ? -11.736 6.267 29.007 1.00 91.12 95 LYS A N 1
ATOM 749 C CA . LYS A 1 95 ? -11.395 5.045 28.274 1.00 91.12 95 LYS A CA 1
ATOM 750 C C . LYS A 1 95 ? -12.611 4.481 27.544 1.00 91.12 95 LYS A C 1
ATOM 752 O O . LYS A 1 95 ? -12.493 4.113 26.378 1.00 91.12 95 LYS A O 1
ATOM 757 N N . LYS A 1 96 ? -13.767 4.429 28.210 1.00 91.31 96 LYS A N 1
ATOM 758 C CA . LYS A 1 96 ? -15.015 3.968 27.600 1.00 91.31 96 LYS A CA 1
ATOM 759 C C . LYS A 1 96 ? -15.425 4.864 26.432 1.00 91.31 96 LYS A C 1
ATOM 761 O O . LYS A 1 96 ? -15.621 4.349 25.342 1.00 91.31 96 LYS A O 1
ATOM 766 N N . LYS A 1 97 ? -15.445 6.188 26.618 1.00 91.06 97 LYS A N 1
ATOM 767 C CA . LYS A 1 97 ? -15.775 7.153 25.552 1.00 91.06 97 LYS A CA 1
ATOM 768 C C . LYS A 1 97 ? -14.867 7.016 24.331 1.00 91.06 97 LYS A C 1
ATOM 770 O O . LYS A 1 97 ? -15.350 7.084 23.209 1.00 91.06 97 LYS A O 1
ATOM 775 N N . LEU A 1 98 ? -13.565 6.820 24.543 1.00 91.50 98 LEU A N 1
ATOM 776 C CA . LEU A 1 98 ? -12.613 6.630 23.449 1.00 91.50 98 LEU A CA 1
ATOM 777 C C . LEU A 1 98 ? -12.868 5.323 22.689 1.00 91.50 98 LEU A C 1
ATOM 779 O O . LEU A 1 98 ? -12.780 5.304 21.466 1.00 91.50 98 LEU A O 1
ATOM 783 N N . LEU A 1 99 ? -13.179 4.238 23.401 1.00 92.88 99 LEU A N 1
ATOM 784 C CA . LEU A 1 99 ? -13.532 2.967 22.771 1.00 92.88 99 LEU A CA 1
ATOM 785 C C . LEU A 1 99 ? -14.870 3.061 22.032 1.00 92.88 99 LEU A C 1
ATOM 787 O O . LEU A 1 99 ? -14.964 2.568 20.917 1.00 92.88 99 LEU A O 1
ATOM 791 N N . ASP A 1 100 ? -15.872 3.724 22.605 1.00 92.31 100 ASP A N 1
ATOM 792 C CA . ASP A 1 100 ? -17.161 3.955 21.949 1.00 92.31 100 ASP A CA 1
ATOM 793 C C . ASP A 1 100 ? -16.973 4.762 20.651 1.00 92.31 100 ASP A C 1
ATOM 795 O O . ASP A 1 100 ? -17.521 4.394 19.614 1.00 92.31 100 ASP A O 1
ATOM 799 N N . LEU A 1 101 ? -16.134 5.807 20.682 1.00 92.62 101 LEU A N 1
ATOM 800 C CA . LEU A 1 101 ? -15.764 6.589 19.498 1.00 92.62 101 LEU A CA 1
ATOM 801 C C . LEU A 1 101 ? -15.023 5.740 18.457 1.00 92.62 101 LEU A C 1
ATOM 803 O O . LEU A 1 101 ? -15.301 5.844 17.267 1.00 92.62 101 LEU A O 1
ATOM 807 N N . TRP A 1 102 ? -14.103 4.879 18.899 1.00 93.31 102 TRP A N 1
ATOM 808 C CA . TRP A 1 102 ? -13.403 3.948 18.017 1.00 93.31 102 TRP A CA 1
ATOM 809 C C . TRP A 1 102 ? -14.375 3.013 17.300 1.00 93.31 102 TRP A C 1
ATOM 811 O O . TRP A 1 102 ? -14.286 2.863 16.088 1.00 93.31 102 TRP A O 1
ATOM 821 N N . TRP A 1 103 ? -15.316 2.405 18.026 1.00 92.56 103 TRP A N 1
ATOM 822 C CA . TRP A 1 103 ? -16.291 1.491 17.431 1.00 92.56 103 TRP A CA 1
ATOM 823 C C . TRP A 1 103 ? -17.201 2.178 16.417 1.00 92.56 103 TRP A C 1
ATOM 825 O O . TRP A 1 103 ? -17.517 1.567 15.407 1.00 92.56 103 TRP A O 1
ATOM 835 N N . GLN A 1 104 ? -17.577 3.437 16.653 1.00 91.88 104 GLN A N 1
ATOM 836 C CA . GLN A 1 104 ? -18.334 4.222 15.673 1.00 91.88 104 GLN A CA 1
ATOM 837 C C . GLN A 1 104 ? -17.498 4.524 14.426 1.00 91.88 104 GLN A C 1
ATOM 839 O O . GLN A 1 104 ? -17.986 4.396 13.310 1.00 91.88 104 GLN A O 1
ATOM 844 N N . TRP A 1 105 ? -16.228 4.887 14.611 1.00 93.81 105 TRP A N 1
ATOM 845 C CA . TRP A 1 105 ? -15.334 5.194 13.500 1.00 93.81 105 TRP A CA 1
ATOM 846 C C . TRP A 1 105 ? -14.966 3.966 12.661 1.00 93.81 105 TRP A C 1
ATOM 848 O O . TRP A 1 105 ? -14.748 4.102 11.465 1.00 93.81 105 TRP A O 1
ATOM 858 N N . VAL A 1 106 ? -14.908 2.766 13.248 1.00 95.06 106 VAL A N 1
ATOM 859 C CA . VAL A 1 106 ? -14.547 1.527 12.532 1.00 95.06 106 VAL A CA 1
ATOM 860 C C . VAL A 1 106 ? -15.383 1.318 11.268 1.00 95.06 106 VAL A C 1
ATOM 862 O O . VAL A 1 106 ? -14.820 0.907 10.253 1.00 95.06 106 VAL A O 1
ATOM 865 N N . ASP A 1 107 ? -16.683 1.607 11.319 1.00 92.12 107 ASP A N 1
ATOM 866 C CA . ASP A 1 107 ? -17.593 1.446 10.178 1.00 92.12 107 ASP A CA 1
ATOM 867 C C . ASP A 1 107 ? -17.489 2.603 9.166 1.00 92.12 107 ASP A C 1
ATOM 869 O O . ASP A 1 107 ? -17.907 2.463 8.025 1.00 92.12 107 ASP A O 1
ATOM 873 N N . GLU A 1 108 ? -16.900 3.733 9.560 1.00 92.50 108 GLU A N 1
ATOM 874 C CA . GLU A 1 108 ? -16.706 4.929 8.726 1.00 92.50 108 GLU A CA 1
ATOM 875 C C . GLU A 1 108 ? -15.265 5.068 8.207 1.00 92.50 108 GLU A C 1
ATOM 877 O O . GLU A 1 108 ? -14.945 6.018 7.490 1.00 92.50 108 GLU A O 1
ATOM 882 N N . ALA A 1 109 ? -14.371 4.166 8.619 1.00 94.44 109 ALA A N 1
ATOM 883 C CA . ALA A 1 109 ? -12.933 4.299 8.420 1.00 94.44 109 ALA A CA 1
ATOM 884 C C . ALA A 1 109 ? -12.525 4.235 6.947 1.00 94.44 109 ALA A C 1
ATOM 886 O O . ALA A 1 109 ? -11.519 4.843 6.581 1.00 94.44 109 ALA A O 1
ATOM 887 N N . ASP A 1 110 ? -13.272 3.501 6.128 1.00 95.31 110 ASP A N 1
ATOM 888 C CA . ASP A 1 110 ? -13.003 3.346 4.705 1.00 95.31 110 ASP A CA 1
ATOM 889 C C . ASP A 1 110 ? -13.527 4.538 3.907 1.00 95.31 110 ASP A C 1
ATOM 891 O O . ASP A 1 110 ? -14.680 4.946 4.047 1.00 95.31 110 ASP A O 1
ATOM 895 N N . TYR A 1 111 ? -12.653 5.113 3.086 1.00 93.62 111 TYR A N 1
ATOM 896 C CA . TYR A 1 111 ? -13.009 6.196 2.178 1.00 93.62 111 TYR A CA 1
ATOM 897 C C . TYR A 1 111 ? -13.879 5.710 1.015 1.00 93.62 111 TYR A C 1
ATOM 899 O O . TYR A 1 111 ? -14.766 6.447 0.591 1.00 93.62 111 TYR A O 1
ATOM 907 N N . ASP A 1 112 ? -13.632 4.491 0.527 1.00 91.69 112 ASP A N 1
ATOM 908 C CA . ASP A 1 112 ? -14.356 3.918 -0.611 1.00 91.69 112 ASP A CA 1
ATOM 909 C C . ASP A 1 112 ? -15.684 3.256 -0.172 1.00 91.69 112 ASP A C 1
ATOM 911 O O . ASP A 1 112 ? -16.520 2.927 -1.008 1.00 91.69 112 ASP A O 1
ATOM 915 N N . GLU A 1 113 ? -15.918 3.152 1.145 1.00 91.69 113 GLU A N 1
ATOM 916 C CA . GLU A 1 113 ? -17.125 2.595 1.782 1.00 91.69 113 GLU A CA 1
ATOM 917 C C . GLU A 1 113 ? -17.419 1.121 1.407 1.00 91.69 113 GLU A C 1
ATOM 919 O O . GLU A 1 113 ? -18.558 0.658 1.504 1.00 91.69 113 GLU A O 1
ATOM 924 N N . ASP A 1 114 ? -16.381 0.357 1.050 1.00 92.38 114 ASP A N 1
ATOM 925 C CA . ASP A 1 114 ? -16.459 -1.062 0.679 1.00 92.38 114 ASP A CA 1
ATOM 926 C C . ASP A 1 114 ? -16.252 -2.000 1.881 1.00 92.38 114 ASP A C 1
ATOM 928 O O . ASP A 1 114 ? -16.757 -3.130 1.914 1.00 92.38 114 ASP A O 1
ATOM 932 N N . ALA A 1 115 ? -15.503 -1.551 2.890 1.00 94.00 115 ALA A N 1
ATOM 933 C CA . ALA A 1 115 ? -15.165 -2.333 4.071 1.00 94.00 115 ALA A CA 1
ATOM 934 C C . ALA A 1 115 ? -15.183 -1.503 5.364 1.00 94.00 115 ALA A C 1
ATOM 936 O O . ALA A 1 115 ? -15.146 -0.281 5.368 1.00 94.00 115 ALA A O 1
ATOM 937 N N . ASN A 1 116 ? -15.185 -2.184 6.512 1.00 95.25 116 ASN A N 1
ATOM 938 C CA . ASN A 1 116 ? -14.861 -1.540 7.788 1.00 95.25 116 ASN A CA 1
ATOM 939 C C . ASN A 1 116 ? -13.341 -1.541 8.027 1.00 95.25 116 ASN A C 1
ATOM 941 O O . ASN A 1 116 ? -12.575 -2.198 7.316 1.00 95.25 116 ASN A O 1
ATOM 945 N N . PHE A 1 117 ? -12.892 -0.881 9.096 1.00 96.19 117 PHE A N 1
ATOM 946 C CA . PHE A 1 117 ? -11.472 -0.799 9.450 1.00 96.19 117 PHE A CA 1
ATOM 947 C C . PHE A 1 117 ? -10.755 -2.162 9.533 1.00 96.19 117 PHE A C 1
ATOM 949 O O . PHE A 1 117 ? -9.582 -2.266 9.179 1.00 96.19 117 PHE A O 1
ATOM 956 N N . TYR A 1 118 ? -11.428 -3.225 9.979 1.00 96.56 118 TYR A N 1
ATOM 957 C CA . TYR A 1 118 ? -10.814 -4.556 10.061 1.00 96.56 118 TYR A CA 1
ATOM 958 C C . TYR A 1 118 ? -10.729 -5.241 8.690 1.00 96.56 118 TYR A C 1
ATOM 960 O O . TYR A 1 118 ? -9.758 -5.949 8.420 1.00 96.56 118 TYR A O 1
ATOM 968 N N . GLY A 1 119 ? -11.683 -4.978 7.794 1.00 95.81 119 GLY A N 1
ATOM 969 C CA . GLY A 1 119 ? -11.586 -5.363 6.386 1.00 95.81 119 GLY A CA 1
ATOM 970 C C . GLY A 1 119 ? -10.432 -4.651 5.672 1.00 95.81 119 GLY A C 1
ATOM 971 O O . GLY A 1 119 ? -9.690 -5.288 4.922 1.00 95.81 119 GLY A O 1
ATOM 972 N N . LEU A 1 120 ? -10.189 -3.374 5.991 1.00 96.88 120 LEU A N 1
ATOM 973 C CA . LEU A 1 120 ? -9.012 -2.645 5.509 1.00 96.88 120 LEU A CA 1
ATOM 974 C C . LEU A 1 120 ? -7.705 -3.299 5.978 1.00 96.88 120 LEU A C 1
ATOM 976 O O . LEU A 1 120 ? -6.787 -3.478 5.182 1.00 96.88 120 LEU A O 1
ATOM 980 N N . GLN A 1 121 ? -7.616 -3.722 7.243 1.00 97.19 121 GLN A N 1
ATOM 981 C CA . GLN A 1 121 ? -6.435 -4.438 7.747 1.00 97.19 121 GLN A CA 1
ATOM 982 C C . GLN A 1 121 ? -6.182 -5.744 6.989 1.00 97.19 121 GLN A C 1
ATOM 984 O O . GLN A 1 121 ? -5.044 -6.018 6.605 1.00 97.19 121 GLN A O 1
ATOM 989 N N . ALA A 1 122 ? -7.231 -6.537 6.762 1.00 96.75 122 ALA A N 1
ATOM 990 C CA . ALA A 1 122 ? -7.128 -7.779 6.003 1.00 96.75 122 ALA A CA 1
ATOM 991 C C . ALA A 1 122 ? -6.677 -7.519 4.556 1.00 96.75 122 ALA A C 1
ATOM 993 O O . ALA A 1 122 ? -5.813 -8.229 4.042 1.00 96.75 122 ALA A O 1
ATOM 994 N N . THR A 1 123 ? -7.205 -6.464 3.931 1.00 96.38 123 THR A N 1
ATOM 995 C CA . THR A 1 123 ? -6.826 -6.032 2.579 1.00 96.38 123 THR A CA 1
ATOM 996 C C . THR A 1 123 ? -5.357 -5.622 2.524 1.00 96.38 123 THR A C 1
ATOM 998 O O . THR A 1 123 ? -4.611 -6.154 1.709 1.00 96.38 123 THR A O 1
ATOM 1001 N N . ILE A 1 124 ? -4.891 -4.780 3.450 1.00 97.12 124 ILE A N 1
ATOM 1002 C CA . ILE A 1 124 ? -3.478 -4.377 3.530 1.00 97.12 124 ILE A CA 1
ATOM 1003 C C . ILE A 1 124 ? -2.569 -5.598 3.724 1.00 97.12 124 ILE A C 1
ATOM 1005 O O . ILE A 1 124 ? -1.550 -5.725 3.048 1.00 97.12 124 ILE A O 1
ATOM 1009 N N . ALA A 1 125 ? -2.918 -6.514 4.632 1.00 97.31 125 ALA A N 1
ATOM 1010 C CA . ALA A 1 125 ? -2.114 -7.710 4.884 1.00 97.31 125 ALA A CA 1
ATOM 1011 C C . ALA A 1 125 ? -2.010 -8.614 3.646 1.00 97.31 125 ALA A C 1
ATOM 1013 O O . ALA A 1 125 ? -0.944 -9.181 3.388 1.00 97.31 125 ALA A O 1
ATOM 1014 N N . ARG A 1 126 ? -3.099 -8.717 2.878 1.00 96.88 126 ARG A N 1
ATOM 1015 C CA . ARG A 1 126 ? -3.159 -9.440 1.608 1.00 96.88 126 ARG A CA 1
ATOM 1016 C C . ARG A 1 126 ? -2.289 -8.775 0.548 1.00 96.88 126 ARG A C 1
ATOM 1018 O O . ARG A 1 126 ? -1.453 -9.450 -0.042 1.00 96.88 126 ARG A O 1
ATOM 1025 N N . GLU A 1 127 ? -2.431 -7.467 0.357 1.00 97.06 127 GLU A N 1
ATOM 1026 C CA . GLU A 1 127 ? -1.625 -6.678 -0.581 1.00 97.06 127 GLU A CA 1
ATOM 1027 C C . GLU A 1 127 ? -0.128 -6.832 -0.303 1.00 97.06 127 GLU A C 1
ATOM 1029 O O . GLU A 1 127 ? 0.643 -7.195 -1.188 1.00 97.06 127 GLU A O 1
ATOM 1034 N N . VAL A 1 128 ? 0.281 -6.703 0.961 1.00 96.44 128 VAL A N 1
ATOM 1035 C CA . VAL A 1 128 ? 1.681 -6.883 1.367 1.00 96.44 128 VAL A CA 1
ATOM 1036 C C . VAL A 1 128 ? 2.212 -8.280 1.023 1.00 96.44 128 VAL A C 1
ATOM 1038 O O . VAL A 1 128 ? 3.378 -8.407 0.656 1.00 96.44 128 VAL A O 1
ATOM 1041 N N . PHE A 1 129 ? 1.392 -9.330 1.110 1.00 96.19 129 PHE A N 1
ATOM 1042 C CA . PHE A 1 129 ? 1.817 -10.681 0.732 1.00 96.19 129 PHE A CA 1
ATOM 1043 C C . PHE A 1 129 ? 1.902 -10.871 -0.785 1.00 96.19 129 PHE A C 1
ATOM 1045 O O . PHE A 1 129 ? 2.843 -11.493 -1.279 1.00 96.19 129 PHE A O 1
ATOM 1052 N N . LEU A 1 130 ? 0.914 -10.352 -1.515 1.00 95.62 130 LEU A N 1
ATOM 1053 C CA . LEU A 1 130 ? 0.795 -10.534 -2.959 1.00 95.62 130 LEU A CA 1
ATOM 1054 C C . LEU A 1 130 ? 1.825 -9.705 -3.720 1.00 95.62 130 LEU A C 1
ATOM 1056 O O . LEU A 1 130 ? 2.502 -10.213 -4.613 1.00 95.62 130 LEU A O 1
ATOM 1060 N N . THR A 1 131 ? 1.939 -8.426 -3.388 1.00 94.94 131 THR A N 1
ATOM 1061 C CA . THR A 1 131 ? 2.675 -7.453 -4.198 1.00 94.94 131 THR A CA 1
ATOM 1062 C C . THR A 1 131 ? 3.878 -6.860 -3.471 1.00 94.94 131 THR A C 1
ATOM 1064 O O . THR A 1 131 ? 4.755 -6.276 -4.105 1.00 94.94 131 THR A O 1
ATOM 1067 N N . GLY A 1 132 ? 3.985 -7.087 -2.159 1.00 94.12 132 GLY A N 1
ATOM 1068 C CA . GLY A 1 132 ? 5.108 -6.646 -1.331 1.00 94.12 132 GLY A CA 1
ATOM 1069 C C . GLY A 1 132 ? 4.927 -5.256 -0.726 1.00 94.12 132 GLY A C 1
ATOM 1070 O O . GLY A 1 132 ? 5.695 -4.880 0.161 1.00 94.12 132 GLY A O 1
ATOM 1071 N N . GLU A 1 133 ? 3.917 -4.503 -1.157 1.00 94.06 133 GLU A N 1
ATOM 1072 C CA . GLU A 1 133 ? 3.628 -3.170 -0.643 1.00 94.06 133 GLU A CA 1
ATOM 1073 C C . GLU A 1 133 ? 2.146 -2.814 -0.774 1.00 94.06 133 GLU A C 1
ATOM 1075 O O . GLU A 1 133 ? 1.404 -3.377 -1.568 1.00 94.06 133 GLU A O 1
ATOM 1080 N N . CYS A 1 134 ? 1.719 -1.858 0.040 1.00 95.50 134 CYS A N 1
ATOM 1081 C CA . CYS A 1 134 ? 0.379 -1.301 0.017 1.00 95.50 134 CYS A CA 1
ATOM 1082 C C . CYS A 1 134 ? 0.476 0.139 0.511 1.00 95.50 134 CYS A C 1
ATOM 1084 O O . CYS A 1 134 ? 1.162 0.410 1.504 1.00 95.50 134 CYS A O 1
ATOM 1086 N N . PHE A 1 135 ? -0.207 1.061 -0.155 1.00 95.88 135 PHE A N 1
ATOM 1087 C CA . PHE A 1 135 ? -0.241 2.459 0.253 1.00 95.88 135 PHE A CA 1
ATOM 1088 C C . PHE A 1 135 ? -1.567 2.763 0.943 1.00 95.88 135 PHE A C 1
ATOM 1090 O O . PHE A 1 135 ? -2.608 2.213 0.597 1.00 95.88 135 PHE A O 1
ATOM 1097 N N . VAL A 1 136 ? -1.524 3.647 1.938 1.00 95.94 136 VAL A N 1
ATOM 1098 C CA . VAL A 1 136 ? -2.721 4.133 2.627 1.00 95.94 136 VAL A CA 1
ATOM 1099 C C . VAL A 1 136 ? -2.711 5.649 2.561 1.00 95.94 136 VAL A C 1
ATOM 1101 O O . VAL A 1 136 ? -1.827 6.303 3.122 1.00 95.94 136 VAL A O 1
ATOM 1104 N N . ARG A 1 137 ? -3.685 6.215 1.854 1.00 94.06 137 ARG A N 1
ATOM 1105 C CA . ARG A 1 137 ? -3.898 7.656 1.770 1.00 94.06 137 ARG A CA 1
ATOM 1106 C C . ARG A 1 137 ? -4.838 8.084 2.891 1.00 94.06 137 ARG A C 1
ATOM 1108 O O . ARG A 1 137 ? -5.926 7.539 3.050 1.00 94.06 137 ARG A O 1
ATOM 1115 N N . LEU A 1 138 ? -4.406 9.078 3.663 1.00 93.94 138 LEU A N 1
ATOM 1116 C CA . LEU A 1 138 ? -5.207 9.668 4.732 1.00 93.94 138 LEU A CA 1
ATOM 1117 C C . LEU A 1 138 ? -6.076 10.789 4.159 1.00 93.94 138 LEU A C 1
ATOM 1119 O O . LEU A 1 138 ? -5.551 11.758 3.603 1.00 93.94 138 LEU A O 1
ATOM 1123 N N . HIS A 1 139 ? -7.388 10.671 4.331 1.00 91.94 139 HIS A N 1
ATOM 1124 C CA . HIS A 1 139 ? -8.355 11.706 3.984 1.00 91.94 139 HIS A CA 1
ATOM 1125 C C . HIS A 1 139 ? -8.872 12.371 5.252 1.00 91.94 139 HIS A C 1
ATOM 1127 O O . HIS A 1 139 ? -9.472 11.722 6.106 1.00 91.94 139 HIS A O 1
ATOM 1133 N N . TYR A 1 140 ? -8.638 13.675 5.374 1.00 90.69 140 TYR A N 1
ATOM 1134 C CA . TYR A 1 140 ? -9.220 14.482 6.440 1.00 90.69 140 TYR A CA 1
ATOM 1135 C C . TYR A 1 140 ? -10.535 15.067 5.938 1.00 90.69 140 TYR A C 1
ATOM 1137 O O . TYR A 1 140 ? -10.532 15.917 5.048 1.00 90.69 140 TYR A O 1
ATOM 1145 N N . VAL A 1 141 ? -11.643 14.565 6.477 1.00 82.69 141 VAL A N 1
ATOM 1146 C CA . VAL A 1 141 ? -13.003 14.863 6.008 1.00 82.69 141 VAL A CA 1
ATOM 1147 C C . VAL A 1 141 ? -13.759 15.739 7.002 1.00 82.69 141 VAL A C 1
ATOM 1149 O O . VAL A 1 141 ? -13.499 15.699 8.207 1.00 82.69 141 VAL A O 1
ATOM 1152 N N . ASP A 1 142 ? -14.712 16.521 6.496 1.00 78.88 142 ASP A N 1
ATOM 1153 C CA . ASP A 1 142 ? -15.595 17.324 7.340 1.00 78.88 142 ASP A CA 1
ATOM 1154 C C . ASP A 1 142 ? -16.537 16.434 8.168 1.00 78.88 142 ASP A C 1
ATOM 1156 O O . ASP A 1 142 ? -17.037 15.406 7.718 1.00 78.88 142 ASP A O 1
ATOM 1160 N N . LEU A 1 143 ? -16.799 16.855 9.407 1.00 71.12 143 LEU A N 1
ATOM 1161 C CA . LEU A 1 143 ? -17.463 16.061 10.452 1.00 71.12 143 LEU A CA 1
ATOM 1162 C C . LEU A 1 143 ? -18.985 15.890 10.286 1.00 71.12 143 LEU A C 1
ATOM 1164 O O . LEU A 1 143 ? -19.642 15.341 11.174 1.00 71.12 143 LEU A O 1
ATOM 1168 N N . TYR A 1 144 ? -19.589 16.419 9.221 1.00 55.62 144 TYR A N 1
ATOM 1169 C CA . TYR A 1 144 ? -21.045 16.526 9.142 1.00 55.62 144 TYR A CA 1
ATOM 1170 C C . TYR A 1 144 ? -21.703 15.153 8.932 1.00 55.62 144 TYR A C 1
ATOM 1172 O O . TYR A 1 144 ? -21.616 14.574 7.856 1.00 55.62 144 TYR A O 1
ATOM 1180 N N . GLY A 1 145 ? -22.396 14.655 9.963 1.00 60.38 145 GLY A N 1
ATOM 1181 C CA . GLY A 1 145 ? -23.183 13.416 9.900 1.00 60.38 145 GLY A CA 1
ATOM 1182 C C . GLY A 1 145 ? -22.425 12.121 10.216 1.00 60.38 145 GLY A C 1
ATOM 1183 O O . GLY A 1 145 ? -22.973 11.054 9.964 1.00 60.38 145 GLY A O 1
ATOM 1184 N N . ARG A 1 146 ? -21.207 12.202 10.771 1.00 72.44 146 ARG A N 1
ATOM 1185 C CA . ARG A 1 146 ? -20.346 11.052 11.114 1.00 72.44 146 ARG A CA 1
ATOM 1186 C C . ARG A 1 146 ? -20.034 10.969 12.614 1.00 72.44 146 ARG A C 1
ATOM 1188 O O . ARG A 1 146 ? -20.409 11.867 13.370 1.00 72.44 146 ARG A O 1
ATOM 1195 N N . SER A 1 147 ? -19.311 9.931 13.038 1.00 75.75 147 SER A N 1
ATOM 1196 C CA . SER A 1 147 ? -18.871 9.633 14.418 1.00 75.75 147 SER A CA 1
ATOM 1197 C C . SER A 1 147 ? -18.111 10.763 15.133 1.00 75.75 147 SER A C 1
ATOM 1199 O O . SER A 1 147 ? -17.838 10.679 16.328 1.00 75.75 147 SER A O 1
ATOM 1201 N N . GLY A 1 148 ? -17.765 11.848 14.433 1.00 81.69 148 GLY A N 1
ATOM 1202 C CA . GLY A 1 148 ? -16.986 12.962 14.971 1.00 81.69 148 GLY A CA 1
ATOM 1203 C C . GLY A 1 148 ? -15.476 12.801 14.771 1.00 81.69 148 GLY A C 1
ATOM 1204 O O . GLY A 1 148 ? -14.715 13.673 15.193 1.00 81.69 148 GLY A O 1
ATOM 1205 N N . VAL A 1 149 ? -15.033 11.725 14.110 1.00 88.56 149 VAL A N 1
ATOM 1206 C CA . VAL A 1 149 ? -13.631 11.503 13.730 1.00 88.56 149 VAL A CA 1
ATOM 1207 C C . VAL A 1 149 ? -13.396 11.983 12.285 1.00 88.56 149 VAL A C 1
ATOM 1209 O O . VAL A 1 149 ? -13.960 11.406 11.359 1.00 88.56 149 VAL A O 1
ATOM 1212 N N . PRO A 1 150 ? -12.555 13.012 12.046 1.00 90.94 150 PRO A N 1
ATOM 1213 C CA . PRO A 1 150 ? -12.340 13.597 10.718 1.00 90.94 150 PRO A CA 1
ATOM 1214 C C . PRO A 1 150 ? -11.247 12.846 9.946 1.00 90.94 150 PRO A C 1
ATOM 1216 O O . PRO A 1 150 ? -10.292 13.456 9.465 1.00 90.94 150 PRO A O 1
ATOM 1219 N N . LEU A 1 151 ? -11.314 11.517 9.899 1.00 92.44 151 LEU A N 1
ATOM 1220 C CA . LEU A 1 151 ? -10.282 10.700 9.267 1.00 92.44 151 LEU A CA 1
ATOM 1221 C C . LEU A 1 151 ? -10.902 9.521 8.534 1.00 92.44 151 LEU A C 1
ATOM 1223 O O . LEU A 1 151 ? -11.658 8.758 9.123 1.00 92.44 151 LEU A O 1
ATOM 1227 N N . GLN A 1 152 ? -10.498 9.335 7.288 1.00 93.94 152 GLN A N 1
ATOM 1228 C CA . GLN A 1 152 ? -10.730 8.120 6.524 1.00 93.94 152 GLN A CA 1
ATOM 1229 C C . GLN A 1 152 ? -9.437 7.640 5.885 1.00 93.94 152 GLN A C 1
ATOM 1231 O O . GLN A 1 152 ? -8.479 8.400 5.704 1.00 93.94 152 GLN A O 1
ATOM 1236 N N . LEU A 1 153 ? -9.422 6.358 5.564 1.00 95.38 153 LEU A N 1
ATOM 1237 C CA . LEU A 1 153 ? -8.306 5.647 4.982 1.00 95.38 153 LEU A CA 1
ATOM 1238 C C . LEU A 1 153 ? -8.739 5.158 3.609 1.00 95.38 153 LEU A C 1
ATOM 1240 O O . LEU A 1 153 ? -9.745 4.472 3.489 1.00 95.38 153 LEU A O 1
ATOM 1244 N N . GLN A 1 154 ? -7.959 5.500 2.593 1.00 95.19 154 GLN A N 1
ATOM 1245 C CA . GLN A 1 154 ? -8.107 4.929 1.263 1.00 95.19 154 GLN A CA 1
ATOM 1246 C C . GLN A 1 154 ? -6.916 4.018 0.991 1.00 95.19 154 GLN A C 1
ATOM 1248 O O . GLN A 1 154 ? -5.764 4.439 1.152 1.00 95.19 154 GLN A O 1
ATOM 1253 N N . ILE A 1 155 ? -7.186 2.774 0.610 1.00 96.19 155 ILE A N 1
ATOM 1254 C CA . ILE A 1 155 ? -6.145 1.802 0.282 1.00 96.19 155 ILE A CA 1
ATOM 1255 C C . ILE A 1 155 ? -5.809 1.921 -1.198 1.00 96.19 155 ILE A C 1
ATOM 1257 O O . ILE A 1 155 ? -6.683 1.835 -2.050 1.00 96.19 155 ILE A O 1
ATOM 1261 N N . TYR A 1 156 ? -4.523 2.057 -1.503 1.00 95.75 156 TYR A N 1
ATOM 1262 C CA . TYR A 1 156 ? -4.015 1.967 -2.863 1.00 95.75 156 TYR A CA 1
ATOM 1263 C C . TYR A 1 156 ? -3.132 0.724 -3.011 1.00 95.75 156 TYR A C 1
ATOM 1265 O O . TYR A 1 156 ? -2.123 0.609 -2.298 1.00 95.75 156 TYR A O 1
ATOM 1273 N N . PRO A 1 157 ? -3.476 -0.192 -3.934 1.00 94.69 157 PRO A N 1
ATOM 1274 C CA . PRO A 1 157 ? -2.592 -1.294 -4.290 1.00 94.69 157 PRO A CA 1
ATOM 1275 C C . PRO A 1 157 ? -1.337 -0.758 -5.006 1.00 94.69 157 PRO A C 1
ATOM 1277 O O . PRO A 1 157 ? -1.308 0.398 -5.444 1.00 94.69 157 PRO A O 1
ATOM 1280 N N . THR A 1 158 ? -0.276 -1.569 -5.103 1.00 95.00 158 THR A N 1
ATOM 1281 C CA . THR A 1 158 ? 1.020 -1.136 -5.680 1.00 95.00 158 THR A CA 1
ATOM 1282 C C . THR A 1 158 ? 0.869 -0.580 -7.098 1.00 95.00 158 THR A C 1
ATOM 1284 O O . THR A 1 158 ? 1.514 0.402 -7.452 1.00 95.00 158 THR A O 1
ATOM 1287 N N . GLU A 1 159 ? -0.060 -1.142 -7.874 1.00 94.31 159 GLU A N 1
ATOM 1288 C CA . GLU A 1 159 ? -0.325 -0.801 -9.268 1.00 94.31 159 GLU A CA 1
ATOM 1289 C C . GLU A 1 159 ? -0.759 0.665 -9.435 1.00 94.31 159 GLU A C 1
ATOM 1291 O O . GLU A 1 159 ? -0.553 1.258 -10.493 1.00 94.31 159 GLU A O 1
ATOM 1296 N N . MET A 1 160 ? -1.304 1.291 -8.386 1.00 95.25 160 MET A N 1
ATOM 1297 C CA . MET A 1 160 ? -1.646 2.716 -8.400 1.00 95.25 160 MET A CA 1
ATOM 1298 C C . MET A 1 160 ? -0.417 3.620 -8.529 1.00 95.25 160 MET A C 1
ATOM 1300 O O . MET A 1 160 ? -0.563 4.776 -8.925 1.00 95.25 160 MET A O 1
ATOM 1304 N N . LEU A 1 161 ? 0.781 3.143 -8.182 1.00 94.81 161 LEU A N 1
ATOM 1305 C CA . LEU A 1 161 ? 2.024 3.892 -8.320 1.00 94.81 161 LEU A CA 1
ATOM 1306 C C . LEU A 1 161 ? 2.719 3.524 -9.636 1.00 94.81 161 LEU A C 1
ATOM 1308 O O . LEU A 1 161 ? 3.195 2.410 -9.826 1.00 94.81 161 LEU A O 1
ATOM 1312 N N . ASP A 1 162 ? 2.831 4.491 -10.543 1.00 92.00 162 ASP A N 1
ATOM 1313 C CA . ASP A 1 162 ? 3.447 4.264 -11.850 1.00 92.00 162 ASP A CA 1
ATOM 1314 C C . ASP A 1 162 ? 4.978 4.097 -11.756 1.00 92.00 162 ASP A C 1
ATOM 1316 O O . ASP A 1 162 ? 5.726 5.076 -11.638 1.00 92.00 162 ASP A O 1
ATOM 1320 N N . LEU A 1 163 ? 5.463 2.856 -11.874 1.00 92.62 163 LEU A N 1
ATOM 1321 C CA . LEU A 1 163 ? 6.896 2.537 -11.881 1.00 92.62 163 LEU A CA 1
ATOM 1322 C C . LEU A 1 163 ? 7.643 3.131 -13.088 1.00 92.62 163 LEU A C 1
ATOM 1324 O O . LEU A 1 163 ? 8.847 3.408 -13.001 1.00 92.62 163 LEU A O 1
ATOM 1328 N N . ALA A 1 164 ? 6.952 3.376 -14.202 1.00 91.75 164 ALA A N 1
ATOM 1329 C CA . ALA A 1 164 ? 7.538 3.985 -15.388 1.00 91.75 164 ALA A CA 1
ATOM 1330 C C . ALA A 1 164 ? 7.654 5.513 -15.265 1.00 91.75 164 ALA A C 1
ATOM 1332 O O . ALA A 1 164 ? 8.414 6.133 -16.020 1.00 91.75 164 ALA A O 1
ATOM 1333 N N . TYR A 1 165 ? 6.985 6.134 -14.286 1.00 94.44 165 TYR A N 1
ATOM 1334 C CA . TYR A 1 165 ? 7.012 7.582 -14.116 1.00 94.44 165 TYR A CA 1
ATOM 1335 C C . TYR A 1 165 ? 8.335 8.061 -13.507 1.00 94.44 165 TYR A C 1
ATOM 1337 O O . TYR A 1 165 ? 8.595 7.947 -12.306 1.00 94.44 165 TYR A O 1
ATOM 1345 N N . ASN A 1 166 ? 9.200 8.601 -14.367 1.00 95.31 166 ASN A N 1
ATOM 1346 C CA . ASN A 1 166 ? 10.533 9.086 -14.028 1.00 95.31 166 ASN A CA 1
ATOM 1347 C C . ASN A 1 166 ? 10.787 10.426 -14.732 1.00 95.31 166 ASN A C 1
ATOM 1349 O O . ASN A 1 166 ? 10.472 10.572 -15.912 1.00 95.31 166 ASN A O 1
ATOM 1353 N N . GLY A 1 167 ? 11.398 11.394 -14.047 1.00 94.75 167 GLY A N 1
ATOM 1354 C CA . GLY A 1 167 ? 11.678 12.697 -14.652 1.00 94.75 167 GLY A CA 1
ATOM 1355 C C . GLY A 1 167 ? 11.932 13.819 -13.646 1.00 94.75 167 GLY A C 1
ATOM 1356 O O . GLY A 1 167 ? 12.028 13.565 -12.446 1.00 94.75 167 GLY A O 1
ATOM 1357 N N . PRO A 1 168 ? 12.073 15.070 -14.111 1.00 94.62 168 PRO A N 1
ATOM 1358 C CA . PRO A 1 168 ? 12.030 16.226 -13.220 1.00 94.62 168 PRO A CA 1
ATOM 1359 C C . PRO A 1 168 ? 10.633 16.355 -12.595 1.00 94.62 168 PRO A C 1
ATOM 1361 O O . PRO A 1 168 ? 9.633 16.063 -13.248 1.00 94.62 168 PRO A O 1
ATOM 1364 N N . ALA A 1 169 ? 10.561 16.783 -11.335 1.00 93.56 169 ALA A N 1
ATOM 1365 C CA . ALA A 1 169 ? 9.283 17.128 -10.718 1.00 93.56 169 ALA A CA 1
ATOM 1366 C C . ALA A 1 169 ? 8.876 18.569 -11.072 1.00 93.56 169 ALA A C 1
ATOM 1368 O O . ALA A 1 169 ? 9.707 19.368 -11.501 1.00 93.56 169 ALA A O 1
ATOM 1369 N N . GLU A 1 170 ? 7.611 18.920 -10.830 1.00 90.12 170 GLU A N 1
ATOM 1370 C CA . GLU A 1 170 ? 7.117 20.298 -10.991 1.00 90.12 170 GLU A CA 1
ATOM 1371 C C . GLU A 1 170 ? 7.833 21.291 -10.067 1.00 90.12 170 GLU A C 1
ATOM 1373 O O . GLU A 1 170 ? 8.062 22.445 -10.424 1.00 90.12 170 GLU A O 1
ATOM 1378 N N . ILE A 1 171 ? 8.197 20.836 -8.864 1.00 91.00 171 ILE A N 1
ATOM 1379 C CA . ILE A 1 171 ? 8.963 21.631 -7.908 1.00 91.00 171 ILE A CA 1
ATOM 1380 C C . ILE A 1 171 ? 10.432 21.608 -8.328 1.00 91.00 171 ILE A C 1
ATOM 1382 O O . ILE A 1 171 ? 11.060 20.549 -8.383 1.00 91.00 171 ILE A O 1
ATOM 1386 N N . GLU A 1 172 ? 10.993 22.788 -8.577 1.00 91.38 172 GLU A N 1
ATOM 1387 C CA . GLU A 1 172 ? 12.384 22.937 -8.996 1.00 91.38 172 GLU A CA 1
ATOM 1388 C C . GLU A 1 172 ? 13.356 22.279 -7.999 1.00 91.38 172 GLU A C 1
ATOM 1390 O O . GLU A 1 172 ? 13.270 22.466 -6.784 1.00 91.38 172 GLU A O 1
ATOM 1395 N N . GLY A 1 173 ? 14.290 21.482 -8.526 1.00 90.38 173 GLY A N 1
ATOM 1396 C CA . GLY A 1 173 ? 15.273 20.733 -7.737 1.00 90.38 173 GLY A CA 1
ATOM 1397 C C . GLY A 1 173 ? 14.783 19.381 -7.209 1.00 90.38 173 GLY A C 1
ATOM 1398 O O . GLY A 1 173 ? 15.608 18.581 -6.760 1.00 90.38 173 GLY A O 1
ATOM 1399 N N . ASN A 1 174 ? 13.483 19.088 -7.298 1.00 96.19 174 ASN A N 1
ATOM 1400 C CA . ASN A 1 174 ? 12.950 17.757 -7.030 1.00 96.19 174 ASN A CA 1
ATOM 1401 C C . ASN A 1 174 ? 13.008 16.887 -8.297 1.00 96.19 174 ASN A C 1
ATOM 1403 O O . ASN A 1 174 ? 12.974 17.373 -9.430 1.00 96.19 174 ASN A O 1
ATOM 1407 N N . TYR A 1 175 ? 13.071 15.573 -8.105 1.00 96.69 175 TYR A N 1
ATOM 1408 C CA . TYR A 1 175 ? 13.006 14.598 -9.191 1.00 96.69 175 TYR A CA 1
ATOM 1409 C C . TYR A 1 175 ? 12.079 13.447 -8.823 1.00 96.69 175 TYR A C 1
ATOM 1411 O O . TYR A 1 175 ? 11.925 13.100 -7.654 1.00 96.69 175 TYR A O 1
ATOM 1419 N N . ILE A 1 176 ? 11.472 12.849 -9.836 1.00 96.75 176 ILE A N 1
ATOM 1420 C CA . ILE A 1 176 ? 10.564 11.720 -9.715 1.00 96.75 176 ILE A CA 1
ATOM 1421 C C . ILE A 1 176 ? 11.286 10.471 -10.199 1.00 96.75 176 ILE A C 1
ATOM 1423 O O . ILE A 1 176 ? 11.929 10.472 -11.254 1.00 96.75 176 ILE A O 1
ATOM 1427 N N . ARG A 1 177 ? 11.181 9.402 -9.415 1.00 95.44 177 ARG A N 1
ATOM 1428 C CA . ARG A 1 177 ? 11.668 8.078 -9.775 1.00 95.44 177 ARG A CA 1
ATOM 1429 C C . ARG A 1 177 ? 10.644 7.027 -9.369 1.00 95.44 177 ARG A C 1
ATOM 1431 O O . ARG A 1 177 ? 10.376 6.893 -8.177 1.00 95.44 177 ARG A O 1
ATOM 1438 N N . MET A 1 178 ? 10.154 6.259 -10.339 1.00 95.19 178 MET A N 1
ATOM 1439 C CA . MET A 1 178 ? 9.131 5.221 -10.154 1.00 95.19 178 MET A CA 1
ATOM 1440 C C . MET A 1 178 ? 7.903 5.751 -9.399 1.00 95.19 178 MET A C 1
ATOM 1442 O O . MET A 1 178 ? 7.518 5.209 -8.368 1.00 95.19 178 MET A O 1
ATOM 1446 N N . GLY A 1 179 ? 7.387 6.909 -9.819 1.00 94.81 179 GLY A N 1
ATOM 1447 C CA . GLY A 1 179 ? 6.230 7.550 -9.187 1.00 94.81 179 GLY A CA 1
ATOM 1448 C C . GLY A 1 179 ? 6.512 8.237 -7.845 1.00 94.81 179 GLY A C 1
ATOM 1449 O O . GLY A 1 179 ? 5.665 8.970 -7.338 1.00 94.81 179 GLY A O 1
ATOM 1450 N N . ILE A 1 180 ? 7.707 8.074 -7.268 1.00 95.94 180 ILE A N 1
ATOM 1451 C CA . ILE A 1 180 ? 8.092 8.690 -5.993 1.00 95.94 180 ILE A CA 1
ATOM 1452 C C . ILE A 1 180 ? 8.857 9.986 -6.255 1.00 95.94 180 ILE A C 1
ATOM 1454 O O . ILE A 1 180 ? 9.865 9.994 -6.961 1.00 95.94 180 ILE A O 1
ATOM 1458 N N . GLU A 1 18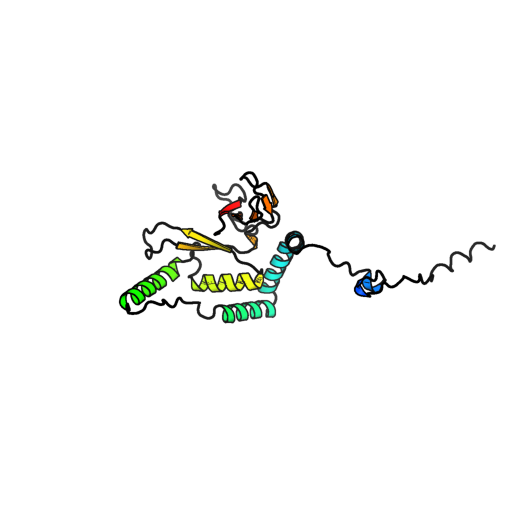1 ? 8.423 11.079 -5.638 1.00 96.75 181 GLU A N 1
ATOM 1459 C CA . GLU A 1 181 ? 9.104 12.368 -5.696 1.00 96.75 181 GLU A CA 1
ATOM 1460 C C . GLU A 1 181 ? 10.119 12.511 -4.563 1.00 96.75 181 GLU A C 1
ATOM 1462 O O . GLU A 1 181 ? 9.805 12.355 -3.377 1.00 96.75 181 GLU A O 1
ATOM 1467 N N . PHE A 1 182 ? 11.337 12.878 -4.938 1.00 96.44 182 PHE A N 1
ATOM 1468 C CA . PHE A 1 182 ? 12.453 13.135 -4.049 1.00 96.44 182 PHE A CA 1
ATOM 1469 C C . PHE A 1 182 ? 12.854 14.601 -4.115 1.00 96.44 182 PHE A C 1
ATOM 1471 O O . PHE A 1 182 ? 12.894 15.199 -5.190 1.00 96.44 182 PHE A O 1
ATOM 1478 N N . ASN A 1 183 ? 13.215 15.168 -2.968 1.00 94.81 183 ASN A N 1
ATOM 1479 C CA . ASN A 1 183 ? 13.843 16.480 -2.936 1.00 94.81 183 ASN A CA 1
ATOM 1480 C C . ASN A 1 183 ? 15.314 16.433 -3.369 1.00 94.81 183 ASN A C 1
ATOM 1482 O O . ASN A 1 183 ? 15.909 15.361 -3.499 1.00 94.81 183 ASN A O 1
ATOM 1486 N N . ALA A 1 184 ? 15.933 17.606 -3.512 1.00 92.12 184 ALA A N 1
ATOM 1487 C CA . ALA A 1 184 ? 17.352 17.731 -3.857 1.00 92.12 184 ALA A CA 1
ATOM 1488 C C . ALA A 1 184 ? 18.303 16.991 -2.886 1.00 92.12 184 ALA A C 1
ATOM 1490 O O . ALA A 1 184 ? 19.415 16.627 -3.258 1.00 92.12 184 ALA A O 1
ATOM 1491 N N . SER A 1 185 ? 17.878 16.741 -1.640 1.00 93.00 185 SER A N 1
ATOM 1492 C CA . SER A 1 185 ? 18.631 15.956 -0.647 1.00 93.00 185 SER A CA 1
ATOM 1493 C C . SER A 1 185 ? 18.371 14.444 -0.723 1.00 93.00 185 SER A C 1
ATOM 1495 O O . SER A 1 185 ? 18.885 13.701 0.111 1.00 93.00 185 SER A O 1
ATOM 1497 N N . GLY A 1 186 ? 17.556 13.976 -1.671 1.00 92.12 186 GLY A N 1
ATOM 1498 C CA . GLY A 1 186 ? 17.194 12.568 -1.837 1.00 92.12 186 GLY A CA 1
ATOM 1499 C C . GLY A 1 186 ? 16.163 12.045 -0.832 1.00 92.12 186 GLY A C 1
ATOM 1500 O O . GLY A 1 186 ? 16.019 10.832 -0.693 1.00 92.12 186 GLY A O 1
ATOM 1501 N N . LYS A 1 187 ? 15.443 12.919 -0.117 1.00 94.38 187 LYS A N 1
ATOM 1502 C CA . LYS A 1 187 ? 14.337 12.513 0.768 1.00 94.38 187 LYS A CA 1
ATOM 1503 C C . LYS A 1 187 ? 13.029 12.451 -0.012 1.00 94.38 187 LYS A C 1
ATOM 1505 O O . LYS A 1 187 ? 12.763 13.342 -0.813 1.00 94.38 187 LYS A O 1
ATOM 1510 N N . ARG A 1 188 ? 12.206 11.438 0.265 1.00 95.25 188 ARG A N 1
ATOM 1511 C CA . ARG A 1 188 ? 10.856 11.292 -0.301 1.00 95.25 188 ARG A CA 1
ATOM 1512 C C . ARG A 1 188 ? 9.960 12.418 0.218 1.00 95.25 188 ARG A C 1
ATOM 1514 O O . ARG A 1 188 ? 9.958 12.673 1.420 1.00 95.25 188 ARG A O 1
ATOM 1521 N N . VAL A 1 189 ? 9.232 13.087 -0.670 1.00 95.81 189 VAL A N 1
ATOM 1522 C CA . VAL A 1 189 ? 8.346 14.217 -0.321 1.00 95.81 189 VAL A CA 1
ATOM 1523 C C . VAL A 1 189 ? 6.917 14.047 -0.829 1.00 95.81 189 VAL A C 1
ATOM 1525 O O . VAL A 1 189 ? 5.990 14.609 -0.245 1.00 95.81 189 VAL A O 1
ATOM 1528 N N . ALA A 1 190 ? 6.718 13.279 -1.897 1.00 95.94 190 ALA A N 1
ATOM 1529 C CA . ALA A 1 190 ? 5.403 12.987 -2.449 1.00 95.94 190 ALA A CA 1
ATOM 1530 C C . ALA A 1 190 ? 5.419 11.684 -3.252 1.00 95.94 190 ALA A C 1
ATOM 1532 O O . ALA A 1 190 ? 6.480 11.168 -3.601 1.00 95.94 190 ALA A O 1
ATOM 1533 N N . TYR A 1 191 ? 4.226 11.189 -3.542 1.00 96.12 191 TYR A N 1
ATOM 1534 C CA . TYR A 1 191 ? 3.948 10.065 -4.422 1.00 96.12 191 TYR A CA 1
ATOM 1535 C C . TYR A 1 191 ? 2.962 10.532 -5.489 1.00 96.12 191 TYR A C 1
ATOM 1537 O O . TYR A 1 191 ? 2.106 11.373 -5.219 1.00 96.12 191 TYR A O 1
ATOM 1545 N N . HIS A 1 192 ? 3.102 10.011 -6.698 1.00 95.38 192 HIS A N 1
ATOM 1546 C CA . HIS A 1 192 ? 2.264 10.341 -7.844 1.00 95.38 192 HIS A CA 1
ATOM 1547 C C . HIS A 1 192 ? 1.457 9.102 -8.207 1.00 95.38 192 HIS A C 1
ATOM 1549 O O . HIS A 1 192 ? 1.935 8.249 -8.953 1.00 95.38 192 HIS A O 1
ATOM 1555 N N . PHE A 1 193 ? 0.269 8.991 -7.619 1.00 95.31 193 PHE A N 1
ATOM 1556 C CA . PHE A 1 193 ? -0.632 7.867 -7.856 1.00 95.31 193 PHE A CA 1
ATOM 1557 C C . PHE A 1 193 ? -1.516 8.143 -9.061 1.00 95.31 193 PHE A C 1
ATOM 1559 O O . PHE A 1 193 ? -1.826 9.298 -9.335 1.00 95.31 193 PHE A O 1
ATOM 1566 N N . TRP A 1 194 ? -1.960 7.106 -9.755 1.00 93.44 194 TRP A N 1
ATOM 1567 C CA . TRP A 1 194 ? -3.077 7.233 -10.680 1.00 93.44 194 TRP A CA 1
ATOM 1568 C C . TRP A 1 194 ? -4.342 7.682 -9.941 1.00 93.44 194 TRP A C 1
ATOM 1570 O O . TRP A 1 194 ? -4.536 7.348 -8.774 1.00 93.44 194 TRP A O 1
ATOM 1580 N N . GLU A 1 195 ? -5.194 8.462 -10.600 1.00 88.75 195 GLU A N 1
ATOM 1581 C CA . GLU A 1 195 ? -6.501 8.830 -10.041 1.00 88.75 195 GLU A CA 1
ATOM 1582 C C . GLU A 1 195 ? -7.449 7.625 -9.985 1.00 88.75 195 GLU A C 1
ATOM 1584 O O . GLU A 1 195 ? -8.148 7.418 -8.996 1.00 88.75 195 GLU A O 1
ATOM 1589 N N . HIS A 1 196 ? -7.403 6.794 -11.025 1.00 88.44 196 HIS A N 1
ATOM 1590 C CA . HIS A 1 196 ? -8.154 5.552 -11.150 1.00 88.44 196 HIS A CA 1
ATOM 1591 C C . HIS A 1 196 ? -7.205 4.383 -11.392 1.00 88.44 196 HIS A C 1
ATOM 1593 O O . HIS A 1 196 ? -6.088 4.571 -11.884 1.00 88.44 196 HIS A O 1
ATOM 1599 N N . HIS A 1 197 ? -7.652 3.170 -11.071 1.00 89.81 197 HIS A N 1
ATOM 1600 C CA . HIS A 1 197 ? -6.825 1.985 -11.240 1.00 89.81 197 HIS A CA 1
ATOM 1601 C C . HIS A 1 197 ? -6.392 1.819 -12.710 1.00 89.81 197 HIS A C 1
ATOM 1603 O O . HIS A 1 197 ? -7.241 1.821 -13.599 1.00 89.81 197 HIS A O 1
ATOM 1609 N N . PRO A 1 198 ? -5.084 1.663 -13.002 1.00 89.50 198 PRO A N 1
ATOM 1610 C CA . PRO A 1 198 ? -4.566 1.726 -14.374 1.00 89.50 198 PRO A CA 1
ATOM 1611 C C . PRO A 1 198 ? -4.997 0.576 -15.283 1.00 89.50 198 PRO A C 1
ATOM 1613 O O . PRO A 1 198 ? -4.842 0.664 -16.498 1.00 89.50 198 PRO A O 1
ATOM 1616 N N . TYR A 1 199 ? -5.500 -0.505 -14.693 1.00 88.06 199 TYR A N 1
ATOM 1617 C CA . TYR A 1 199 ? -6.001 -1.678 -15.406 1.00 88.06 199 TYR A CA 1
ATOM 1618 C C . TYR A 1 199 ? -7.519 -1.843 -15.269 1.00 88.06 199 TYR A C 1
ATOM 1620 O O . TYR A 1 199 ? -8.024 -2.941 -15.489 1.00 88.06 199 TYR A O 1
ATOM 1628 N N . ASP A 1 200 ? -8.224 -0.789 -14.850 1.00 85.12 200 ASP A N 1
ATOM 1629 C CA . ASP A 1 200 ? -9.685 -0.758 -14.807 1.00 85.12 200 ASP A CA 1
ATOM 1630 C C . ASP A 1 200 ? -10.244 0.093 -15.957 1.00 85.12 200 ASP A C 1
ATOM 1632 O O . ASP A 1 200 ? -9.790 1.214 -16.206 1.00 85.12 200 ASP A O 1
ATOM 1636 N N . ASP A 1 201 ? -11.240 -0.446 -16.658 1.00 72.69 201 ASP A N 1
ATOM 1637 C CA . ASP A 1 201 ? -11.932 0.243 -17.744 1.00 72.69 201 ASP A CA 1
ATOM 1638 C C . ASP A 1 201 ? -13.025 1.132 -17.137 1.00 72.69 201 ASP A C 1
ATOM 1640 O O . ASP A 1 201 ? -14.204 0.767 -17.080 1.00 72.69 201 ASP A O 1
ATOM 1644 N N . VAL A 1 202 ? -12.641 2.325 -16.677 1.00 67.69 202 VAL A N 1
ATOM 1645 C CA . VAL A 1 202 ? -13.610 3.292 -16.148 1.00 67.69 202 VAL A CA 1
ATOM 1646 C C . VAL A 1 202 ? -14.549 3.725 -17.285 1.00 67.69 202 VAL A C 1
ATOM 1648 O O . VAL A 1 202 ? -14.082 4.234 -18.311 1.00 67.69 202 VAL A O 1
ATOM 1651 N N . PRO A 1 203 ? -15.879 3.548 -17.154 1.00 64.50 203 PRO A N 1
ATOM 1652 C CA . PRO A 1 203 ? -16.809 3.958 -18.194 1.00 64.50 203 PRO A CA 1
ATOM 1653 C C . PRO A 1 203 ? -16.707 5.470 -18.403 1.00 64.50 203 PRO A C 1
ATOM 1655 O O . PRO A 1 203 ? -16.899 6.248 -17.468 1.00 64.50 203 PRO A O 1
ATOM 1658 N N . ALA A 1 204 ? -16.426 5.881 -19.643 1.00 61.12 204 ALA A N 1
ATOM 1659 C CA . ALA A 1 204 ? -16.307 7.287 -20.005 1.00 61.12 204 ALA A CA 1
ATOM 1660 C C . ALA A 1 204 ? -17.585 8.049 -19.610 1.00 61.12 204 ALA A C 1
ATOM 1662 O O . ALA A 1 204 ? -18.653 7.865 -20.199 1.00 61.12 204 ALA A O 1
ATOM 1663 N N . ASN A 1 205 ? -17.476 8.909 -18.602 1.00 60.84 205 ASN A N 1
ATOM 1664 C CA . ASN A 1 205 ? -18.472 9.922 -18.280 1.00 60.84 205 ASN A CA 1
ATOM 1665 C C . ASN A 1 205 ? -17.908 11.301 -18.669 1.00 60.84 205 ASN A C 1
ATOM 1667 O O . ASN A 1 205 ? -16.732 11.423 -19.000 1.00 60.84 205 ASN A O 1
ATOM 1671 N N . MET A 1 206 ? -18.731 12.353 -18.649 1.00 56.31 206 MET A N 1
ATOM 1672 C CA . MET A 1 206 ? -18.301 13.699 -19.074 1.00 56.31 206 MET A CA 1
ATOM 1673 C C . MET A 1 206 ? -17.142 14.301 -18.246 1.00 56.31 206 MET A C 1
ATOM 1675 O O . MET A 1 206 ? -16.688 15.385 -18.591 1.00 56.31 206 MET A O 1
ATOM 1679 N N . ALA A 1 207 ? -16.687 13.644 -17.172 1.00 61.25 207 ALA A N 1
ATOM 1680 C CA . ALA A 1 207 ? -15.593 14.095 -16.314 1.00 61.25 207 ALA A CA 1
ATOM 1681 C C . ALA A 1 207 ? -14.271 13.332 -16.532 1.00 61.25 207 ALA A C 1
ATOM 1683 O O . ALA A 1 207 ? -13.239 13.799 -16.065 1.00 61.25 207 ALA A O 1
ATOM 1684 N N . PHE A 1 208 ? -14.277 12.191 -17.232 1.00 60.00 208 PHE A N 1
ATOM 1685 C CA . PHE A 1 208 ? -13.073 11.384 -17.447 1.00 60.00 208 PHE A CA 1
ATOM 1686 C C . PHE A 1 208 ? -12.518 11.609 -18.860 1.00 60.00 208 PHE A C 1
ATOM 1688 O O . PHE A 1 208 ? -12.949 10.972 -19.822 1.00 60.00 208 PHE A O 1
ATOM 1695 N N . GLU A 1 209 ? -11.587 12.557 -18.996 1.00 57.75 209 GLU A N 1
ATOM 1696 C CA . GLU A 1 209 ? -10.956 12.892 -20.283 1.00 57.75 209 GLU A CA 1
ATOM 1697 C C . GLU A 1 209 ? -9.720 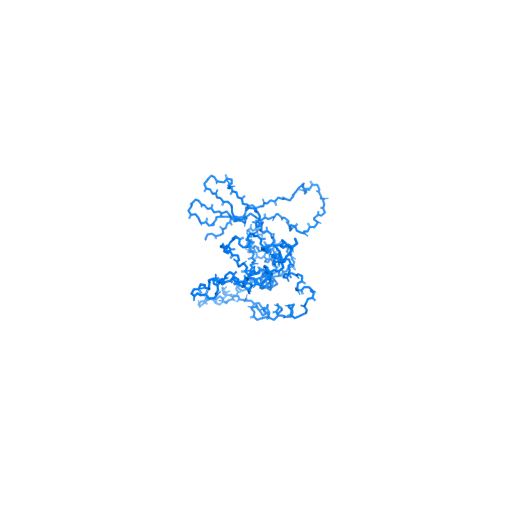12.026 -20.577 1.00 57.75 209 GLU A C 1
ATOM 1699 O O . GLU A 1 209 ? -9.482 11.659 -21.731 1.00 57.75 209 GLU A O 1
ATOM 1704 N N . SER A 1 210 ? -8.935 11.680 -19.551 1.00 66.50 210 SER A N 1
ATOM 1705 C CA . SER A 1 210 ? -7.775 10.788 -19.650 1.00 66.50 210 SER A CA 1
ATOM 1706 C C . SER A 1 210 ? -7.302 10.331 -18.267 1.00 66.50 210 SER A C 1
ATOM 1708 O O . SER A 1 210 ? -7.738 10.857 -17.249 1.00 66.50 210 SER A O 1
ATOM 1710 N N . GLN A 1 211 ? -6.400 9.351 -18.227 1.00 74.88 211 GLN A N 1
ATOM 1711 C CA . GLN A 1 211 ? -5.821 8.861 -16.983 1.00 74.88 211 GLN A CA 1
ATOM 1712 C C . GLN A 1 211 ? -4.833 9.891 -16.402 1.00 74.88 211 GLN A C 1
ATOM 1714 O O . GLN A 1 211 ? -3.730 10.074 -16.925 1.00 74.88 211 GLN A O 1
ATOM 1719 N N . GLU A 1 212 ? -5.222 10.560 -15.318 1.00 85.56 212 GLU A N 1
ATOM 1720 C CA . GLU A 1 212 ? -4.395 11.559 -14.636 1.00 85.56 212 GLU A CA 1
ATOM 1721 C C . GLU A 1 212 ? -3.685 10.987 -13.402 1.00 85.56 212 GLU A C 1
ATOM 1723 O O . GLU A 1 212 ? -4.077 9.962 -12.833 1.00 85.56 212 GLU A O 1
ATOM 1728 N N . ARG A 1 213 ? -2.591 11.646 -12.997 1.00 90.00 213 ARG A N 1
ATOM 1729 C CA . ARG A 1 213 ? -1.858 11.320 -11.768 1.00 90.00 213 ARG A CA 1
ATOM 1730 C C . ARG A 1 213 ? -2.115 12.386 -10.712 1.00 90.00 213 ARG A C 1
ATOM 1732 O O . ARG A 1 213 ? -1.944 13.575 -10.965 1.00 90.00 213 ARG A O 1
ATOM 1739 N N . VAL A 1 214 ? -2.421 11.949 -9.499 1.00 92.19 214 VAL A N 1
ATOM 1740 C CA . VAL A 1 214 ? -2.612 12.795 -8.327 1.00 92.19 214 VAL A CA 1
ATOM 1741 C C . VAL A 1 214 ? -1.356 12.767 -7.466 1.00 92.19 214 VAL A C 1
ATOM 1743 O O . VAL A 1 214 ? -0.942 11.734 -6.930 1.00 92.19 214 VAL A O 1
ATOM 1746 N N . ARG A 1 215 ? -0.756 13.944 -7.282 1.00 93.88 215 ARG A N 1
ATOM 1747 C CA . ARG A 1 215 ? 0.376 14.134 -6.374 1.00 93.88 215 ARG A CA 1
ATOM 1748 C C . ARG A 1 215 ? -0.099 14.152 -4.918 1.00 93.88 215 ARG A C 1
ATOM 1750 O O . ARG A 1 215 ? -0.648 15.144 -4.439 1.00 93.88 215 ARG A O 1
ATOM 1757 N N . VAL A 1 216 ? 0.200 13.095 -4.172 1.00 93.75 216 VAL A N 1
ATOM 1758 C CA . VAL A 1 216 ? -0.092 12.962 -2.739 1.00 93.75 216 VAL A CA 1
ATOM 1759 C C . VAL A 1 216 ? 1.177 13.231 -1.932 1.00 93.75 216 VAL A C 1
ATOM 1761 O O . VAL A 1 216 ? 2.214 12.604 -2.144 1.00 93.75 216 VAL A O 1
ATOM 1764 N N . LYS A 1 217 ? 1.127 14.180 -0.990 1.00 92.19 217 LYS A N 1
ATOM 1765 C CA . LYS A 1 217 ? 2.275 14.467 -0.113 1.00 92.19 217 LYS A CA 1
ATOM 1766 C C . LYS A 1 217 ? 2.565 13.258 0.777 1.00 92.19 217 LYS A C 1
ATOM 1768 O O . LYS A 1 217 ? 1.654 12.712 1.391 1.00 92.19 217 LYS A O 1
ATOM 1773 N N . GLY A 1 218 ? 3.836 12.879 0.875 1.00 82.38 218 GLY A N 1
ATOM 1774 C CA . GLY A 1 218 ? 4.261 11.861 1.829 1.00 82.38 218 GLY A CA 1
ATOM 1775 C C . GLY A 1 218 ? 4.177 12.411 3.251 1.00 82.38 218 GLY A C 1
ATOM 1776 O O . GLY A 1 218 ? 4.559 13.559 3.492 1.00 82.38 218 GLY A O 1
ATOM 1777 N N . SER A 1 219 ? 3.695 11.604 4.195 1.00 67.75 219 SER A N 1
ATOM 1778 C CA . SER A 1 219 ? 3.882 11.888 5.617 1.00 67.75 219 SER A CA 1
ATOM 1779 C C . SER A 1 219 ? 5.374 11.749 5.937 1.00 67.75 219 SER A C 1
ATOM 1781 O O . SER A 1 219 ? 5.934 10.663 5.770 1.00 67.75 219 SER A O 1
ATOM 1783 N N . ALA A 1 220 ? 6.017 12.858 6.302 1.00 47.59 220 ALA A N 1
ATOM 1784 C CA . ALA A 1 220 ? 7.417 12.891 6.727 1.00 47.59 220 ALA A CA 1
ATOM 1785 C C . ALA A 1 220 ? 7.607 12.283 8.122 1.00 47.59 220 ALA A C 1
ATOM 1787 O O . ALA A 1 220 ? 6.688 12.445 8.957 1.00 47.59 220 ALA A O 1
#

Secondary structure (DSSP, 8-state):
--SSGGGSS-TT--------SSGGG--SGGGTT-------HHHHHHHHHHHHHHHHHHHHHH-HHHHHHHHHHHHHHTTT--------SS-HHHHHHHHHHHHHHHTT-BSSSSS-HHHHHHHHHHHHHHTS-EEEEEE----TTSSS---EEEEEEGGGB-TT--EE-SSTT-EEETTEEE-TTS-EEEEEEESS-TTS-----TT-SS--EEEEEP--

pLDDT: mean 86.71, std 13.78, range [42.88, 97.88]

InterPro domains:
  IPR006429 Phage portal protein, lambda family [PF05136] (28-216)